Protein AF-A0A9D5CJ40-F1 (afdb_monomer_lite)

Sequence (229 aa):
METTATAPATCPQLCRTSTCPAWLQAALADIEQRVNEVALTQPGTEESDTFADRAEFYYEKRPKLVSLLHDLHHRYVHLADRYSQSLLRRPHSPSPSNSPPDSPTSSAAESSLSFQPNLNPNQNSNPNPNPNPIAADLDFLIAELVIAGVEKEILVSEISESDRYRIEADRRMELQRSLVEVLESEREVLAGENARLGFRAAAAEAEARGWRERWGGCGGERGSWRGRW

pLDDT: mean 74.77, std 22.65, range [33.22, 98.69]

InterPro domains:
  IPR011684 Protein Networked (NET), actin-binding (NAB) domain [PF07765] (22-83)
  IPR011684 Protein Networked (NET), actin-binding (NAB) domain [PS51774] (6-90)
  IPR051861 NET actin-binding domain-containing protein [PTHR32258] (21-208)

Organism: NCBI:txid325984

Foldseek 3Di:
DDDDDDDDDDDDPDDPDPDDDPVLVVLVVVLVVLVVVLVVVPDPPPPDPDPVSVVVVCVVSVVVVVVSVVVSVVSVVVSVVVVVVVVVPPDPDDDDDDDDDDDDDDDDDDDDDDDDDDDDDDDDDDDDDDPPPVVVVVVVVVVVVVVVVVVVVVVVVVVVVVVVVVVVVVVVVVVVVVVVVVVVVVVVVVVVVVVVVVVVVVVVVVVVVVVCVVVVVVVPPPPDPDDDD

Radius of gyration: 43.95 Å; chains: 1; bounding box: 91×86×144 Å

Secondary structure (DSSP, 8-state):
----------------STT--HHHHHHHHHHHHHHHHHHHTS--TTS--SHHHHHHHHHHHHHHHHHHHHHHHHHHHHHHHHHHHHHHT-PPP---------------------------------------HHHHHHHHHHHHHHHHHHHHHHHHHHHHHHHHHHHHHHHHHHHHHHHHHHHHHHHHHHHHHHHHHHHHHHHHHHHHHHHHHHHHHTTTT--------

Structure (mmCIF, N/CA/C/O backbone):
data_AF-A0A9D5CJ40-F1
#
_entry.id   AF-A0A9D5CJ40-F1
#
loop_
_atom_site.group_PDB
_atom_site.id
_atom_site.type_symbol
_atom_site.label_atom_id
_atom_site.label_alt_id
_atom_site.label_comp_id
_atom_site.label_asym_id
_atom_site.label_entity_id
_atom_site.label_seq_id
_atom_site.pdbx_PDB_ins_code
_atom_site.Cartn_x
_atom_site.Cartn_y
_atom_site.Cartn_z
_atom_site.occupancy
_atom_site.B_iso_or_equiv
_atom_site.auth_seq_id
_atom_site.auth_comp_id
_atom_site.auth_asym_id
_atom_site.auth_atom_id
_atom_site.pdbx_PDB_model_num
ATOM 1 N N . MET A 1 1 ? -50.130 -40.458 27.068 1.00 39.78 1 MET A N 1
ATOM 2 C CA . MET A 1 1 ? -49.155 -40.281 25.977 1.00 39.78 1 MET A CA 1
ATOM 3 C C . MET A 1 1 ? -49.061 -38.791 25.724 1.00 39.78 1 MET A C 1
ATOM 5 O O . MET A 1 1 ? -50.000 -38.205 25.204 1.00 39.78 1 MET A O 1
ATOM 9 N N . GLU A 1 2 ? -48.009 -38.189 26.270 1.00 38.06 2 GLU A N 1
ATOM 10 C CA . GLU A 1 2 ? -47.598 -36.805 26.028 1.00 38.06 2 GLU A CA 1
ATOM 11 C C . GLU A 1 2 ? -47.127 -36.631 24.583 1.00 38.06 2 GLU A C 1
ATOM 13 O O . GLU A 1 2 ? -46.474 -37.529 24.062 1.00 38.06 2 GLU A O 1
ATOM 18 N N . THR A 1 3 ? -47.385 -35.458 24.001 1.00 38.41 3 THR A N 1
ATOM 19 C CA . THR A 1 3 ? -46.459 -34.782 23.072 1.00 38.41 3 THR A CA 1
ATOM 20 C C . THR A 1 3 ? -46.813 -33.294 23.001 1.00 38.41 3 THR A C 1
ATOM 22 O O . THR A 1 3 ? -47.681 -32.857 22.253 1.00 38.41 3 THR A O 1
ATOM 25 N N . THR A 1 4 ? -46.206 -32.565 23.933 1.00 35.41 4 THR A N 1
ATOM 26 C CA . THR A 1 4 ? -45.417 -31.332 23.783 1.00 35.41 4 THR A CA 1
ATOM 27 C C . THR A 1 4 ? -45.692 -30.413 22.586 1.00 35.41 4 THR A C 1
ATOM 29 O O . THR A 1 4 ? -45.400 -30.735 21.438 1.00 35.41 4 THR A O 1
ATOM 32 N N . ALA A 1 5 ? -46.144 -29.197 22.905 1.00 40.41 5 ALA A N 1
ATOM 33 C CA . ALA A 1 5 ? -46.125 -28.029 22.035 1.00 40.41 5 ALA A CA 1
ATOM 34 C C . ALA A 1 5 ? -44.701 -27.449 21.932 1.00 40.41 5 ALA A C 1
ATOM 36 O O . ALA A 1 5 ? -44.058 -27.198 22.952 1.00 40.41 5 ALA A O 1
ATOM 37 N N . THR A 1 6 ? -44.230 -27.186 20.712 1.00 35.50 6 THR A N 1
ATOM 38 C CA . THR A 1 6 ? -42.989 -26.443 20.446 1.00 35.50 6 THR A CA 1
ATOM 39 C C . THR A 1 6 ? -43.352 -25.026 20.009 1.00 35.50 6 THR A C 1
ATOM 41 O O . THR A 1 6 ? -43.877 -24.815 18.918 1.00 35.50 6 THR A O 1
ATOM 44 N N . ALA A 1 7 ? -43.112 -24.058 20.893 1.00 44.03 7 ALA A N 1
ATOM 45 C CA . ALA A 1 7 ? -43.218 -22.630 20.608 1.00 44.03 7 ALA A CA 1
ATOM 46 C C . ALA A 1 7 ? -41.966 -22.124 19.855 1.00 44.03 7 ALA A C 1
ATOM 48 O O . ALA A 1 7 ? -40.883 -22.683 20.043 1.00 44.03 7 ALA A O 1
ATOM 49 N N . PRO A 1 8 ? -42.081 -21.068 19.028 1.00 42.09 8 PRO A N 1
ATOM 50 C CA . PRO A 1 8 ? -40.940 -20.470 18.342 1.00 42.09 8 PRO A CA 1
ATOM 51 C C . PRO A 1 8 ? -40.027 -19.716 19.319 1.00 42.09 8 PRO A C 1
ATOM 53 O O . PRO A 1 8 ? -40.485 -19.086 20.273 1.00 42.09 8 PRO A O 1
ATOM 56 N N . ALA A 1 9 ? -38.722 -19.795 19.059 1.00 41.97 9 ALA A N 1
ATOM 57 C CA . ALA A 1 9 ? -37.669 -19.154 19.832 1.00 41.97 9 ALA A CA 1
ATOM 58 C C . ALA A 1 9 ? -37.816 -17.622 19.822 1.00 41.97 9 ALA A C 1
ATOM 60 O O . ALA A 1 9 ? -37.657 -16.965 18.795 1.00 41.97 9 ALA A O 1
ATOM 61 N N . THR A 1 10 ? -38.109 -17.062 20.992 1.00 39.56 10 THR A N 1
ATOM 62 C CA . THR A 1 10 ? -38.105 -15.622 21.259 1.00 39.56 10 THR A CA 1
ATOM 63 C C . THR A 1 10 ? -36.673 -15.176 21.551 1.00 39.56 10 THR A C 1
ATOM 65 O O . THR A 1 10 ? -36.067 -15.641 22.516 1.00 39.56 10 THR A O 1
ATOM 68 N N . CYS A 1 11 ? -36.137 -14.268 20.731 1.00 40.00 11 CYS A N 1
ATOM 69 C CA . CYS A 1 11 ? -34.870 -13.580 20.984 1.00 40.00 11 CYS A CA 1
ATOM 70 C C . CYS A 1 11 ? -34.895 -12.864 22.350 1.00 40.00 11 CYS A C 1
ATOM 72 O O . CYS A 1 11 ? -35.931 -12.296 22.718 1.00 40.00 11 CYS A O 1
ATOM 74 N N . PRO A 1 12 ? -33.783 -12.841 23.108 1.00 45.06 12 PRO A N 1
ATOM 75 C CA . PRO A 1 12 ? -33.743 -12.163 24.393 1.00 45.06 12 PRO A CA 1
ATOM 76 C C . PRO A 1 12 ? -33.898 -10.656 24.176 1.00 45.06 12 PRO A C 1
ATOM 78 O O . PRO A 1 12 ? -33.050 -10.002 23.576 1.00 45.06 12 PRO A O 1
ATOM 81 N N . GLN A 1 13 ? -35.013 -10.111 24.665 1.00 49.97 13 GLN A N 1
ATOM 82 C CA . GLN A 1 13 ? -35.262 -8.678 24.760 1.00 49.97 13 GLN A CA 1
ATOM 83 C C . GLN A 1 13 ? -34.254 -8.054 25.732 1.00 49.97 13 GLN A C 1
ATOM 85 O O . GLN A 1 13 ? -34.533 -7.915 26.925 1.00 49.97 13 GLN A O 1
ATOM 90 N N . LEU A 1 14 ? -33.079 -7.672 25.234 1.00 50.31 14 LEU A N 1
ATOM 91 C CA . LEU A 1 14 ? -32.265 -6.690 25.932 1.00 50.31 14 LEU A CA 1
ATOM 92 C C . LEU A 1 14 ? -33.016 -5.352 25.897 1.00 50.31 14 LEU A C 1
ATOM 94 O O . LEU A 1 14 ? -33.498 -4.922 24.854 1.00 50.31 14 LEU A O 1
ATOM 98 N N . CYS A 1 15 ? -33.119 -4.718 27.066 1.00 43.78 15 CYS A N 1
ATOM 99 C CA . CYS A 1 15 ? -33.688 -3.384 27.285 1.00 43.78 15 CYS A CA 1
ATOM 100 C C . CYS A 1 15 ? -35.221 -3.300 27.428 1.00 43.78 15 CYS A C 1
ATOM 102 O O . CYS A 1 15 ? -35.888 -2.504 26.772 1.00 43.78 15 CYS A O 1
ATOM 104 N N . ARG A 1 16 ? -35.783 -4.015 28.410 1.00 42.66 16 ARG A N 1
ATOM 105 C CA . ARG A 1 16 ? -37.003 -3.562 29.109 1.00 42.66 16 ARG A CA 1
ATOM 106 C C . ARG A 1 16 ? -36.657 -2.963 30.474 1.00 42.66 16 ARG A C 1
ATOM 108 O O . ARG A 1 16 ? -36.994 -3.520 31.510 1.00 42.66 16 ARG A O 1
ATOM 115 N N . THR A 1 17 ? -35.993 -1.811 30.482 1.00 44.78 17 THR A N 1
ATOM 116 C CA . THR A 1 17 ? -35.999 -0.904 31.639 1.00 44.78 17 THR A CA 1
ATOM 117 C C . THR A 1 17 ? -36.373 0.489 31.145 1.00 44.78 17 THR A C 1
ATOM 119 O O . THR A 1 17 ? -35.909 0.962 30.110 1.00 44.78 17 THR A O 1
ATOM 122 N N . SER A 1 18 ? -37.305 1.118 31.847 1.00 55.50 18 SER A N 1
ATOM 123 C CA . SER A 1 18 ? -38.117 2.272 31.447 1.00 55.50 18 SER A CA 1
ATOM 124 C C . SER A 1 18 ? -37.376 3.620 31.343 1.00 55.50 18 SER A C 1
ATOM 126 O O . SER A 1 18 ? -37.972 4.663 31.596 1.00 55.50 18 SER A O 1
ATOM 128 N N . THR A 1 19 ? -36.094 3.630 30.963 1.00 64.56 19 THR A N 1
ATOM 129 C CA . THR A 1 19 ? -35.272 4.858 30.916 1.00 64.56 19 THR A CA 1
ATOM 130 C C . THR A 1 19 ? -34.368 4.951 29.679 1.00 64.56 19 THR A C 1
ATOM 132 O O . THR A 1 19 ? -33.501 5.817 29.629 1.00 64.56 19 THR A O 1
ATOM 135 N N . CYS A 1 20 ? -34.536 4.103 28.659 1.00 68.31 20 CYS A N 1
ATOM 136 C CA . CYS A 1 20 ? -33.764 4.244 27.419 1.00 68.31 20 CYS A CA 1
ATOM 137 C C . CYS A 1 20 ? -34.399 5.332 26.524 1.00 68.31 20 CYS A C 1
ATOM 139 O O . CYS A 1 20 ? -35.572 5.200 26.166 1.00 68.31 20 CYS A O 1
ATOM 141 N N . PRO A 1 21 ? -33.692 6.425 26.174 1.00 84.94 21 PRO A N 1
ATOM 142 C CA . PRO A 1 21 ? -34.249 7.478 25.329 1.00 84.94 21 PRO A CA 1
ATOM 143 C C . PRO A 1 21 ? -34.665 6.946 23.951 1.00 84.94 21 PRO A C 1
ATOM 145 O O . PRO A 1 21 ? -33.930 6.177 23.336 1.00 84.94 21 PRO A O 1
ATOM 148 N N . ALA A 1 22 ? -35.790 7.425 23.410 1.00 85.69 22 ALA A N 1
ATOM 149 C CA . ALA A 1 22 ? -36.306 6.974 22.110 1.00 85.69 22 ALA A CA 1
ATOM 150 C C . ALA A 1 22 ? -35.293 7.129 20.954 1.00 85.69 22 ALA A C 1
ATOM 152 O O . ALA A 1 22 ? -35.263 6.309 20.040 1.00 85.69 22 ALA A O 1
ATOM 153 N N . TRP A 1 23 ? -34.420 8.145 21.013 1.00 90.50 23 TRP A N 1
ATOM 154 C CA . TRP A 1 23 ? -33.353 8.340 20.024 1.00 90.50 23 TRP A CA 1
ATOM 155 C C . TRP A 1 23 ? -32.287 7.237 20.069 1.00 90.50 23 TRP A C 1
ATOM 157 O O . TRP A 1 23 ? -31.742 6.886 19.027 1.00 90.50 23 TRP A O 1
ATOM 167 N N . LEU A 1 24 ? -31.990 6.699 21.257 1.00 90.94 24 LEU A N 1
ATOM 168 C CA . LEU A 1 24 ? -31.001 5.638 21.435 1.00 90.94 24 LEU A CA 1
ATOM 169 C C . LEU A 1 24 ? -31.577 4.312 20.944 1.00 90.94 24 LEU A C 1
ATOM 171 O O . LEU A 1 24 ? -30.913 3.588 20.214 1.00 90.94 24 LEU A O 1
ATOM 175 N N . GLN A 1 25 ? -32.845 4.042 21.255 1.00 89.81 25 GLN A N 1
ATOM 176 C CA . GLN A 1 25 ? -33.535 2.850 20.770 1.00 89.81 25 GLN A CA 1
ATOM 177 C C . GLN A 1 25 ? -33.638 2.822 19.236 1.00 89.81 25 GLN A C 1
ATOM 179 O O . GLN A 1 25 ? -33.366 1.792 18.626 1.00 89.81 25 GLN A O 1
ATOM 184 N N . ALA A 1 26 ? -33.965 3.954 18.604 1.00 90.00 26 ALA A N 1
ATOM 185 C CA . ALA A 1 26 ? -33.998 4.058 17.145 1.00 90.00 26 ALA A CA 1
ATOM 186 C C . ALA A 1 26 ? -32.609 3.862 16.510 1.00 90.00 26 ALA A C 1
ATOM 188 O O . ALA A 1 26 ? -32.489 3.205 15.479 1.00 90.00 26 ALA A O 1
ATOM 189 N N . ALA A 1 27 ? -31.557 4.400 17.132 1.00 91.44 27 ALA A N 1
ATOM 190 C CA . ALA A 1 27 ? -30.194 4.249 16.633 1.00 91.44 27 ALA A CA 1
ATOM 191 C C . ALA A 1 27 ? -29.663 2.813 16.774 1.00 91.44 27 ALA A C 1
ATOM 193 O O . ALA A 1 27 ? -28.985 2.324 15.872 1.00 91.44 27 ALA A O 1
ATOM 194 N N . LEU A 1 28 ? -29.994 2.129 17.874 1.00 92.12 28 LEU A N 1
ATOM 195 C CA . LEU A 1 28 ? -29.659 0.717 18.061 1.00 92.12 28 LEU A CA 1
ATOM 196 C C . LEU A 1 28 ? -30.392 -0.167 17.046 1.00 92.12 28 LEU A C 1
ATOM 198 O O . LEU A 1 28 ? -29.763 -1.033 16.452 1.00 92.12 28 LEU A O 1
ATOM 202 N N . ALA A 1 29 ? -31.668 0.111 16.762 1.00 90.94 29 ALA A N 1
ATOM 203 C CA . ALA A 1 29 ? -32.420 -0.614 15.739 1.00 90.94 29 ALA A CA 1
ATOM 204 C C . ALA A 1 29 ? -31.829 -0.442 14.321 1.00 90.94 29 ALA A C 1
ATOM 206 O O . ALA A 1 29 ? -31.744 -1.414 13.576 1.00 90.94 29 ALA A O 1
ATOM 207 N N . ASP A 1 30 ? -31.370 0.761 13.945 1.00 92.00 30 ASP A N 1
ATOM 208 C CA . ASP A 1 30 ? -30.681 0.993 12.656 1.00 92.00 30 ASP A CA 1
ATOM 209 C C . ASP A 1 30 ? -29.327 0.261 12.592 1.00 92.00 30 ASP A C 1
ATOM 211 O O . ASP A 1 30 ? -28.956 -0.288 11.555 1.00 92.00 30 ASP A O 1
ATOM 215 N N . ILE A 1 31 ? -28.591 0.201 13.707 1.00 91.50 31 ILE A N 1
ATOM 216 C CA . ILE A 1 31 ? -27.357 -0.592 13.805 1.00 91.50 31 ILE A CA 1
ATOM 217 C C . ILE A 1 31 ? -27.653 -2.090 13.637 1.00 91.50 31 ILE A C 1
ATOM 219 O O . ILE A 1 31 ? -27.002 -2.747 12.825 1.00 91.50 31 ILE A O 1
ATOM 223 N N . GLU A 1 32 ? -28.643 -2.621 14.355 1.00 89.25 32 GLU A N 1
ATOM 224 C CA . GLU A 1 32 ? -29.064 -4.024 14.262 1.00 89.25 32 GLU A CA 1
ATOM 225 C C . GLU A 1 32 ? -29.516 -4.390 12.846 1.00 89.25 32 GLU A C 1
ATOM 227 O O . GLU A 1 32 ? -29.127 -5.436 12.325 1.00 89.25 32 GLU A O 1
ATOM 232 N N . GLN A 1 33 ? -30.277 -3.511 12.188 1.00 90.69 33 GLN A N 1
ATOM 233 C CA . GLN A 1 33 ? -30.697 -3.711 10.805 1.00 90.69 33 GLN A CA 1
ATOM 234 C C . GLN A 1 33 ? -29.490 -3.840 9.868 1.00 90.69 33 GLN A C 1
ATOM 236 O O . GLN A 1 33 ? -29.434 -4.777 9.077 1.00 90.69 33 GLN A O 1
ATOM 241 N N . ARG A 1 34 ? -28.492 -2.958 9.984 1.00 86.38 34 ARG A N 1
ATOM 242 C CA . ARG A 1 34 ? -27.288 -2.976 9.131 1.00 86.38 34 ARG A CA 1
ATOM 243 C C . ARG A 1 34 ? -26.408 -4.198 9.362 1.00 86.38 34 ARG A C 1
ATOM 245 O O . ARG A 1 34 ? -25.843 -4.741 8.414 1.00 86.38 34 ARG A O 1
ATOM 252 N N . VAL A 1 35 ? -26.296 -4.637 10.615 1.00 87.62 35 VAL A N 1
ATOM 253 C CA . VAL A 1 35 ? -25.602 -5.883 10.965 1.00 87.62 35 VAL A CA 1
ATOM 254 C C . VAL A 1 35 ? -26.324 -7.075 10.337 1.00 87.62 35 VAL A C 1
ATOM 256 O O . VAL A 1 35 ? -25.679 -7.907 9.700 1.00 87.62 35 VAL A O 1
ATOM 259 N N . ASN A 1 36 ? -27.654 -7.123 10.443 1.00 84.75 36 ASN A N 1
ATOM 260 C CA . ASN A 1 36 ? -28.461 -8.180 9.838 1.00 84.75 36 ASN A CA 1
ATOM 261 C C . ASN A 1 36 ? -28.392 -8.168 8.310 1.00 84.75 36 ASN A C 1
ATOM 263 O O . ASN A 1 36 ? -28.262 -9.229 7.713 1.00 84.75 36 ASN A O 1
ATOM 267 N N . GLU A 1 37 ? -28.426 -7.003 7.664 1.00 82.94 37 GLU A N 1
ATOM 268 C CA . GLU A 1 37 ? -28.295 -6.891 6.208 1.00 82.94 37 GLU A CA 1
ATOM 269 C C . GLU A 1 37 ? -26.993 -7.531 5.711 1.00 82.94 37 GLU A C 1
ATOM 271 O O . GLU A 1 37 ? -27.007 -8.263 4.724 1.00 82.94 37 GLU A O 1
ATOM 276 N N . VAL A 1 38 ? -25.875 -7.341 6.416 1.00 76.00 38 VAL A N 1
ATOM 277 C CA . VAL A 1 38 ? -24.601 -7.960 6.026 1.00 76.00 38 VAL A CA 1
ATOM 278 C C . VAL A 1 38 ? -24.529 -9.435 6.425 1.00 76.00 38 VAL A C 1
ATOM 280 O O . VAL A 1 38 ? -24.078 -10.246 5.613 1.00 76.00 38 VAL A O 1
ATOM 283 N N . ALA A 1 39 ? -25.029 -9.817 7.603 1.00 73.38 39 ALA A N 1
ATOM 284 C CA . ALA A 1 39 ? -25.084 -11.215 8.039 1.00 73.38 39 ALA A CA 1
ATOM 285 C C . ALA A 1 39 ? -25.940 -12.091 7.105 1.00 73.38 39 ALA A C 1
ATOM 287 O O . ALA A 1 39 ? -25.549 -13.206 6.776 1.00 73.38 39 ALA A O 1
ATOM 288 N N . LEU A 1 40 ? -27.060 -11.563 6.604 1.00 65.06 40 LEU A N 1
ATOM 289 C CA . LEU A 1 40 ? -27.948 -12.242 5.652 1.00 65.06 40 LEU A CA 1
ATOM 290 C C . LEU A 1 40 ? -27.367 -12.308 4.230 1.00 65.06 40 LEU A C 1
ATOM 292 O O . LEU A 1 40 ? -27.819 -13.110 3.418 1.00 65.06 40 LEU A O 1
ATOM 296 N N . THR A 1 41 ? -26.353 -11.493 3.917 1.00 63.88 41 THR A N 1
ATOM 297 C CA . THR A 1 41 ? -25.615 -11.568 2.642 1.00 63.88 41 THR A CA 1
ATOM 298 C C . THR A 1 41 ? -24.438 -12.543 2.663 1.00 63.88 41 THR A C 1
ATOM 300 O O . THR A 1 41 ? -23.699 -12.601 1.673 1.00 63.88 41 THR A O 1
ATOM 303 N N . GLN A 1 42 ? -24.258 -13.312 3.745 1.00 63.03 42 GLN A N 1
ATOM 304 C CA . GLN A 1 42 ? -23.528 -14.576 3.685 1.00 63.03 42 GLN A CA 1
ATOM 305 C C . GLN A 1 42 ? -24.469 -15.639 3.095 1.00 63.03 42 GLN A C 1
ATOM 307 O O . GLN A 1 42 ? -25.331 -16.142 3.814 1.00 63.03 42 GLN A O 1
ATOM 312 N N . PRO A 1 43 ? -24.355 -15.992 1.799 1.00 52.97 43 PRO A N 1
ATOM 313 C CA . PRO A 1 43 ? -24.958 -17.221 1.329 1.00 52.97 43 PRO A CA 1
ATOM 314 C C . PRO A 1 43 ? -24.321 -18.368 2.112 1.00 52.97 43 PRO A C 1
ATOM 316 O O . PRO A 1 43 ? -23.111 -18.375 2.361 1.00 52.97 43 PRO A O 1
ATOM 319 N N . GLY A 1 44 ? -25.165 -19.310 2.528 1.00 56.72 44 GLY A N 1
ATOM 320 C CA . GLY A 1 44 ? -24.723 -20.577 3.080 1.00 56.72 44 GLY A CA 1
ATOM 321 C C . GLY A 1 44 ? -23.640 -21.182 2.195 1.00 56.72 44 GLY A C 1
ATOM 322 O O . GLY A 1 44 ? -23.648 -21.050 0.973 1.00 56.72 44 GLY A O 1
ATOM 323 N N . THR A 1 45 ? -22.693 -21.811 2.862 1.00 52.91 45 THR A N 1
ATOM 324 C CA . THR A 1 45 ? -21.483 -22.494 2.402 1.00 52.91 45 THR A CA 1
ATOM 325 C C . THR A 1 45 ? -21.685 -23.615 1.369 1.00 52.91 45 THR A C 1
ATOM 327 O O . THR A 1 45 ? -20.849 -24.506 1.296 1.00 52.91 45 THR A O 1
ATOM 330 N N . GLU A 1 46 ? -22.750 -23.596 0.568 1.00 56.22 46 GLU A N 1
ATOM 331 C CA . GLU A 1 46 ? -23.249 -24.774 -0.152 1.00 56.22 46 GLU A CA 1
ATOM 332 C C . GLU A 1 46 ? -23.120 -24.702 -1.688 1.00 56.22 46 GLU A C 1
ATOM 334 O O . GLU A 1 46 ? -23.425 -25.686 -2.349 1.00 56.22 46 GLU A O 1
ATOM 339 N N . GLU A 1 47 ? -22.675 -23.586 -2.287 1.00 56.84 47 GLU A N 1
ATOM 340 C CA . GLU A 1 47 ? -22.598 -23.459 -3.766 1.00 56.84 47 GLU A CA 1
ATOM 341 C C . GLU A 1 47 ? -21.171 -23.335 -4.342 1.00 56.84 47 GLU A C 1
ATOM 343 O O . GLU A 1 47 ? -21.001 -23.221 -5.553 1.00 56.84 47 GLU A O 1
ATOM 348 N N . SER A 1 48 ? -20.124 -23.375 -3.513 1.00 57.56 48 SER A N 1
ATOM 349 C CA . SER A 1 48 ? -18.735 -23.163 -3.953 1.00 57.56 48 SER A CA 1
ATOM 350 C C . SER A 1 48 ? -17.823 -24.289 -3.456 1.00 57.56 48 SER A C 1
ATOM 352 O O . SER A 1 48 ? -17.102 -24.136 -2.465 1.00 57.56 48 SER A O 1
ATOM 354 N N . ASP A 1 49 ? -17.824 -25.415 -4.167 1.00 68.38 49 ASP A N 1
ATOM 355 C CA . ASP A 1 49 ? -17.085 -26.630 -3.788 1.00 68.38 49 ASP A CA 1
ATOM 356 C C . ASP A 1 49 ? -15.545 -26.509 -3.915 1.00 68.38 49 ASP A C 1
ATOM 358 O O . ASP A 1 49 ? -14.814 -27.388 -3.448 1.00 68.38 49 ASP A O 1
ATOM 362 N N . THR A 1 50 ? -15.010 -25.410 -4.472 1.00 84.19 50 THR A N 1
ATOM 363 C CA . THR A 1 50 ? -13.558 -25.209 -4.659 1.00 84.19 50 THR A CA 1
ATOM 364 C C . THR A 1 50 ? -12.957 -24.186 -3.684 1.00 84.19 50 THR A C 1
ATOM 366 O O . THR A 1 50 ? -13.561 -23.182 -3.314 1.00 84.19 50 THR A O 1
ATOM 369 N N . PHE A 1 51 ? -11.701 -24.405 -3.268 1.00 84.69 51 PHE A N 1
ATOM 370 C CA . PHE A 1 51 ? -10.938 -23.446 -2.451 1.00 84.69 51 PHE A CA 1
ATOM 371 C C . PHE A 1 51 ? -10.753 -22.081 -3.135 1.00 84.69 51 PHE A C 1
ATOM 373 O O . PHE A 1 51 ? -10.839 -21.059 -2.459 1.00 84.69 51 PHE A O 1
ATOM 380 N N . ALA A 1 52 ? -10.509 -22.070 -4.450 1.00 86.81 52 ALA A N 1
ATOM 381 C CA . ALA A 1 52 ? -10.310 -20.846 -5.224 1.00 86.81 52 ALA A CA 1
ATOM 382 C C . ALA A 1 52 ? -11.558 -19.950 -5.192 1.00 86.81 52 ALA A C 1
ATOM 384 O O . ALA A 1 52 ? -11.456 -18.790 -4.807 1.00 86.81 52 ALA A O 1
ATOM 385 N N . ASP A 1 53 ? -12.726 -20.528 -5.463 1.00 83.12 53 ASP A N 1
ATOM 386 C CA . ASP A 1 53 ? -14.018 -19.833 -5.474 1.00 83.12 53 ASP A CA 1
ATOM 387 C C . ASP A 1 53 ? -14.371 -19.261 -4.083 1.00 83.12 53 ASP A C 1
ATOM 389 O O . ASP A 1 53 ? -14.803 -18.113 -3.953 1.00 83.12 53 ASP A O 1
ATOM 393 N N . ARG A 1 54 ? -14.072 -20.006 -3.003 1.00 83.81 54 ARG A N 1
ATOM 394 C CA . ARG A 1 54 ? -14.214 -19.502 -1.621 1.00 83.81 54 ARG A CA 1
ATOM 395 C C . ARG A 1 54 ? -13.273 -18.336 -1.323 1.00 83.81 54 ARG A C 1
ATOM 397 O O . ARG A 1 54 ? -13.662 -17.405 -0.616 1.00 83.81 54 ARG A O 1
ATOM 404 N N . ALA A 1 55 ? -12.037 -18.388 -1.819 1.00 84.31 55 ALA A N 1
ATOM 405 C CA . ALA A 1 55 ? -11.070 -17.312 -1.634 1.00 84.31 55 ALA A CA 1
ATOM 406 C C . ALA A 1 55 ? -11.487 -16.053 -2.410 1.00 84.31 55 ALA A C 1
ATOM 408 O O . ALA A 1 55 ? -11.461 -14.961 -1.844 1.00 84.31 55 ALA A O 1
ATOM 409 N N . GLU A 1 56 ? -11.922 -16.199 -3.662 1.00 84.00 56 GLU A N 1
ATOM 410 C CA . GLU A 1 56 ? -12.410 -15.101 -4.501 1.00 84.00 56 GLU A CA 1
ATOM 411 C C . GLU A 1 56 ? -13.610 -14.403 -3.850 1.00 84.00 56 GLU A C 1
ATOM 413 O O . GLU A 1 56 ? -13.552 -13.203 -3.569 1.00 84.00 56 GLU A O 1
ATOM 418 N N . PHE A 1 57 ? -14.629 -15.171 -3.450 1.00 82.44 57 PHE A N 1
ATOM 419 C CA . PHE A 1 57 ? -15.786 -14.641 -2.731 1.00 82.44 57 PHE A CA 1
ATOM 420 C C . PHE A 1 57 ? -15.394 -13.925 -1.428 1.00 82.44 57 PHE A C 1
ATOM 422 O O . PHE A 1 57 ? -15.899 -12.839 -1.124 1.00 82.44 57 PHE A O 1
ATOM 429 N N . TYR A 1 58 ? -14.469 -14.498 -0.648 1.00 84.06 58 TYR A N 1
ATOM 430 C CA . TYR A 1 58 ? -13.978 -13.873 0.581 1.00 84.06 58 TYR A CA 1
ATOM 431 C C . TYR A 1 58 ? -13.340 -12.504 0.310 1.00 84.06 58 TYR A C 1
ATOM 433 O O . TYR A 1 58 ? -13.678 -11.525 0.984 1.00 84.06 58 TYR A O 1
ATOM 441 N N . TYR A 1 59 ? -12.444 -12.407 -0.675 1.00 87.75 59 TYR A N 1
ATOM 442 C CA . TYR A 1 59 ? -11.753 -11.154 -0.980 1.00 87.75 59 TYR A CA 1
ATOM 443 C C . TYR A 1 59 ? -12.683 -10.086 -1.568 1.00 87.75 59 TYR A C 1
ATOM 445 O O . TYR A 1 59 ? -12.491 -8.906 -1.272 1.00 87.75 59 TYR A O 1
ATOM 453 N N . GLU A 1 60 ? -13.734 -10.470 -2.294 1.00 85.75 60 GLU A N 1
ATOM 454 C CA . GLU A 1 60 ? -14.770 -9.539 -2.760 1.00 85.75 60 GLU A CA 1
ATOM 455 C C . GLU A 1 60 ? -15.664 -8.999 -1.632 1.00 85.75 60 GLU A C 1
ATOM 457 O O . GLU A 1 60 ? -16.073 -7.832 -1.646 1.00 85.75 60 GLU A O 1
ATOM 462 N N . LYS A 1 61 ? -15.995 -9.827 -0.632 1.00 83.25 61 LYS A N 1
ATOM 463 C CA . LYS A 1 61 ? -16.855 -9.424 0.497 1.00 83.25 61 LYS A CA 1
ATOM 464 C C . LYS A 1 61 ? -16.108 -8.644 1.570 1.00 83.25 61 LYS A C 1
ATOM 466 O O . LYS A 1 61 ? -16.696 -7.777 2.221 1.00 83.25 61 LYS A O 1
ATOM 471 N N . ARG A 1 62 ? -14.812 -8.907 1.732 1.00 87.12 62 ARG A N 1
ATOM 472 C CA . ARG A 1 62 ? -13.939 -8.258 2.715 1.00 87.12 62 ARG A CA 1
ATOM 473 C C . ARG A 1 62 ? -14.051 -6.723 2.756 1.00 87.12 62 ARG A C 1
ATOM 475 O O . ARG A 1 62 ? -14.242 -6.211 3.856 1.00 87.12 62 ARG A O 1
ATOM 482 N N . PRO A 1 63 ? -13.992 -5.960 1.643 1.00 88.31 63 PRO A N 1
ATOM 483 C CA . PRO A 1 63 ? -14.100 -4.498 1.704 1.00 88.31 63 PRO A CA 1
ATOM 484 C C . PRO A 1 63 ? -15.450 -4.012 2.253 1.00 88.31 63 PRO A C 1
ATOM 486 O O . PRO A 1 63 ? -15.485 -3.049 3.016 1.00 88.31 63 PRO A O 1
ATOM 489 N N . LYS A 1 64 ? -16.554 -4.700 1.930 1.00 85.31 64 LYS A N 1
ATOM 490 C CA . LYS A 1 64 ? -17.896 -4.360 2.437 1.00 85.31 64 LYS A CA 1
ATOM 491 C C . LYS A 1 64 ? -17.992 -4.590 3.947 1.00 85.31 64 LYS A C 1
ATOM 493 O O . LYS A 1 64 ? -18.539 -3.754 4.659 1.00 85.31 64 LYS A O 1
ATOM 498 N N . LEU A 1 65 ? -17.406 -5.685 4.435 1.00 87.44 65 LEU A N 1
ATOM 499 C CA . LEU A 1 65 ? -17.353 -5.995 5.864 1.00 87.44 65 LEU A CA 1
ATOM 500 C C . LEU A 1 65 ? -16.486 -4.991 6.639 1.00 87.44 65 LEU A C 1
ATOM 502 O O . LEU A 1 65 ? -16.889 -4.523 7.700 1.00 87.44 65 LEU A O 1
ATOM 506 N N . VAL A 1 66 ? -15.323 -4.622 6.093 1.00 88.31 66 VAL A N 1
ATOM 507 C CA . VAL A 1 66 ? -14.425 -3.625 6.701 1.00 88.31 66 VAL A CA 1
ATOM 508 C C . VAL A 1 66 ? -15.095 -2.251 6.778 1.00 88.31 66 VAL A C 1
ATOM 510 O O . VAL A 1 66 ? -15.042 -1.609 7.824 1.00 88.31 66 VAL A O 1
ATOM 513 N N . SER A 1 67 ? -15.774 -1.822 5.709 1.00 89.00 67 SER A N 1
ATOM 514 C CA . SER A 1 67 ? -16.534 -0.565 5.706 1.00 89.00 67 SER A CA 1
ATOM 515 C C . SER A 1 67 ? -17.638 -0.566 6.763 1.00 89.00 67 SER A C 1
ATOM 517 O O . SER A 1 67 ? -17.779 0.408 7.496 1.00 89.00 67 SER A O 1
ATOM 519 N N . LEU A 1 68 ? -18.394 -1.665 6.884 1.00 88.12 68 LEU A N 1
ATOM 520 C CA . LEU A 1 68 ? -19.433 -1.782 7.905 1.00 88.12 68 LEU A CA 1
ATOM 521 C C . LEU A 1 68 ? -18.842 -1.696 9.318 1.00 88.12 68 LEU A C 1
ATOM 523 O O . LEU A 1 68 ? -19.372 -0.964 10.146 1.00 88.12 68 LEU A O 1
ATOM 527 N N . LEU A 1 69 ? -17.756 -2.420 9.608 1.00 91.50 69 LEU A N 1
ATOM 528 C CA . LEU A 1 69 ? -17.116 -2.393 10.929 1.00 91.50 69 LEU A CA 1
ATOM 529 C C . LEU A 1 69 ? -16.674 -0.982 11.319 1.00 91.50 69 LEU A C 1
ATOM 531 O O . LEU A 1 69 ? -16.909 -0.551 12.448 1.00 91.50 69 LEU A O 1
ATOM 535 N N . HIS A 1 70 ? -16.085 -0.251 10.375 1.00 92.81 70 HIS A N 1
ATOM 536 C CA . HIS A 1 70 ? -15.704 1.137 10.582 1.00 92.81 70 HIS A CA 1
ATOM 537 C C . HIS A 1 70 ? -16.927 2.010 10.899 1.00 92.81 70 HIS A C 1
ATOM 539 O O . HIS A 1 70 ? -16.920 2.737 11.893 1.00 92.81 70 HIS A O 1
ATOM 545 N N . ASP A 1 71 ? -18.005 1.897 10.122 1.00 90.38 71 ASP A N 1
ATOM 546 C CA . ASP A 1 71 ? -19.237 2.661 10.343 1.00 90.38 71 ASP A CA 1
ATOM 547 C C . ASP A 1 71 ? -19.900 2.331 11.688 1.00 90.38 71 ASP A C 1
ATOM 549 O O . ASP A 1 71 ? -20.353 3.233 12.398 1.00 90.38 71 ASP A O 1
ATOM 553 N N . LEU A 1 72 ? -19.937 1.051 12.065 1.00 89.81 72 LEU A N 1
ATOM 554 C CA . LEU A 1 72 ? -20.459 0.592 13.352 1.00 89.81 72 LEU A CA 1
ATOM 555 C C . LEU A 1 72 ? -19.647 1.154 14.515 1.00 89.81 72 LEU A C 1
ATOM 557 O O . LEU A 1 72 ? -20.232 1.659 15.472 1.00 89.81 72 LEU A O 1
ATOM 561 N N . HIS A 1 73 ? -18.319 1.128 14.410 1.00 92.00 73 HIS A N 1
ATOM 562 C CA . HIS A 1 73 ? -17.431 1.697 15.416 1.00 92.00 73 HIS A CA 1
ATOM 563 C C . HIS A 1 73 ? -17.676 3.203 15.599 1.00 92.00 73 HIS A C 1
ATOM 565 O O . HIS A 1 73 ? -17.889 3.667 16.718 1.00 92.00 73 HIS A O 1
ATOM 571 N N . HIS A 1 74 ? -17.741 3.967 14.504 1.00 92.69 74 HIS A N 1
ATOM 572 C CA . HIS A 1 74 ? -17.993 5.412 14.558 1.00 92.69 74 HIS A CA 1
ATOM 573 C C . HIS A 1 74 ? -19.346 5.738 15.189 1.00 92.69 74 HIS A C 1
ATOM 575 O O . HIS A 1 74 ? -19.452 6.631 16.032 1.00 92.69 74 HIS A O 1
ATOM 581 N N . ARG A 1 75 ? -20.387 4.992 14.812 1.00 92.44 75 ARG A N 1
ATOM 582 C CA . ARG A 1 75 ? -21.727 5.151 15.383 1.00 92.44 75 ARG A CA 1
ATOM 583 C C . ARG A 1 75 ? -21.751 4.788 16.858 1.00 92.44 75 ARG A C 1
ATOM 585 O O . ARG A 1 75 ? -22.347 5.528 17.630 1.00 92.44 75 ARG A O 1
ATOM 592 N N . TYR A 1 76 ? -21.094 3.703 17.259 1.00 91.94 76 TYR A N 1
ATOM 593 C CA . TYR A 1 76 ? -20.993 3.310 18.661 1.00 91.94 76 TYR A CA 1
ATOM 594 C C . TYR A 1 76 ? -20.341 4.412 19.502 1.00 91.94 76 TYR A C 1
ATOM 596 O O . TYR A 1 76 ? -20.936 4.851 20.484 1.00 91.94 76 TYR A O 1
ATOM 604 N N . VAL A 1 77 ? -19.179 4.922 19.077 1.00 93.12 77 VAL A N 1
ATOM 605 C CA . VAL A 1 77 ? -18.477 6.017 19.767 1.00 93.12 77 VAL A CA 1
ATOM 606 C C . VAL A 1 77 ? -19.365 7.261 19.861 1.00 93.12 77 VAL A C 1
ATOM 608 O O . VAL A 1 77 ? -19.508 7.840 20.936 1.00 93.12 77 VAL A O 1
ATOM 611 N N . HIS A 1 78 ? -20.033 7.637 18.767 1.00 93.81 78 HIS A N 1
ATOM 612 C CA . HIS A 1 78 ? -20.937 8.787 18.749 1.00 93.81 78 HIS A CA 1
ATOM 613 C C . HIS A 1 78 ? -22.156 8.610 19.672 1.00 93.81 78 HIS A C 1
ATOM 615 O O . HIS A 1 78 ? -22.562 9.547 20.362 1.00 93.81 78 HIS A O 1
ATOM 621 N N . LEU A 1 79 ? -22.754 7.415 19.706 1.00 93.25 79 LEU A N 1
ATOM 622 C CA . LEU A 1 79 ? -23.881 7.112 20.588 1.00 93.25 79 LEU A CA 1
ATOM 623 C C . LEU A 1 79 ? -23.457 7.098 22.057 1.00 93.25 79 LEU A C 1
ATOM 625 O O . LEU A 1 79 ? -24.195 7.625 22.890 1.00 93.25 79 LEU A O 1
ATOM 629 N N . ALA A 1 80 ? -22.284 6.544 22.369 1.00 90.12 80 ALA A N 1
ATOM 630 C CA . ALA A 1 80 ? -21.724 6.531 23.716 1.00 90.12 80 ALA A CA 1
ATOM 631 C C . ALA A 1 80 ? -21.455 7.956 24.228 1.00 90.12 80 ALA A C 1
ATOM 633 O O . ALA A 1 80 ? -21.865 8.290 25.340 1.00 90.12 80 ALA A O 1
ATOM 634 N N . ASP A 1 81 ? -20.860 8.818 23.397 1.00 90.81 81 ASP A N 1
ATOM 635 C CA . ASP A 1 81 ? -20.620 10.232 23.712 1.00 90.81 81 ASP A CA 1
ATOM 636 C C . ASP A 1 81 ? -21.933 11.012 23.902 1.00 90.81 81 ASP A C 1
ATOM 638 O O . ASP A 1 81 ? -22.148 11.698 24.901 1.00 90.81 81 ASP A O 1
ATOM 642 N N . ARG A 1 82 ? -22.904 10.844 23.001 1.00 91.50 82 ARG A N 1
ATOM 643 C CA . ARG A 1 82 ? -24.215 11.488 23.164 1.00 91.50 82 ARG A CA 1
ATOM 644 C C . ARG A 1 82 ? -24.952 10.995 24.412 1.00 91.50 82 ARG A C 1
ATOM 646 O O . ARG A 1 82 ? -25.643 11.777 25.072 1.00 91.50 82 ARG A O 1
ATOM 653 N N . TYR A 1 83 ? -24.841 9.707 24.734 1.00 87.50 83 TYR A N 1
ATOM 654 C CA . TYR A 1 83 ? -25.464 9.133 25.920 1.00 87.50 83 TYR A CA 1
ATOM 655 C C . TYR A 1 83 ? -24.818 9.674 27.199 1.00 87.50 83 TYR A C 1
ATOM 657 O O . TYR A 1 83 ? -25.548 10.136 28.079 1.00 87.50 83 TYR A O 1
ATOM 665 N N . SER A 1 84 ? -23.484 9.733 27.274 1.00 87.06 84 SER A N 1
ATOM 666 C CA . SER A 1 84 ? -22.762 10.316 28.413 1.00 87.06 84 SER A CA 1
ATOM 667 C C . SER A 1 84 ? -23.141 11.790 28.625 1.00 87.06 84 SER A C 1
ATOM 669 O O . SER A 1 84 ? -23.486 12.190 29.739 1.00 87.06 84 SER A O 1
ATOM 671 N N . GLN A 1 85 ? -23.232 12.575 27.547 1.00 85.75 85 GLN A N 1
ATOM 672 C CA . GLN A 1 85 ? -23.705 13.961 27.594 1.00 85.75 85 GLN A CA 1
ATOM 673 C C . GLN A 1 85 ? -25.163 14.071 28.060 1.00 85.75 85 GLN A C 1
ATOM 675 O O . GLN A 1 85 ? -25.515 15.006 28.781 1.00 85.75 85 GLN A O 1
ATOM 680 N N . SER A 1 86 ? -26.029 13.131 27.670 1.00 82.12 86 SER A N 1
ATOM 681 C CA . SER A 1 86 ? -27.435 13.123 28.090 1.00 82.12 86 SER A CA 1
ATOM 682 C C . SER A 1 86 ? -27.616 12.818 29.580 1.00 82.12 86 SER A C 1
ATOM 684 O O . SER A 1 86 ? -28.525 13.368 30.203 1.00 82.12 86 SER A O 1
ATOM 686 N N . LEU A 1 87 ? -26.727 12.009 30.165 1.00 79.56 87 LEU A N 1
ATOM 687 C CA . LEU A 1 87 ? -26.687 11.767 31.607 1.00 79.56 87 LEU A CA 1
ATOM 688 C C . LEU A 1 87 ? -26.224 13.019 32.365 1.00 79.56 87 LEU A C 1
ATOM 690 O O . LEU A 1 87 ? -26.818 13.364 33.383 1.00 79.56 87 LEU A O 1
ATOM 694 N N . LEU A 1 88 ? -25.234 13.741 31.827 1.00 76.56 88 LEU A N 1
ATOM 695 C CA . LEU A 1 88 ? -24.725 14.994 32.399 1.00 76.56 88 LEU A CA 1
ATOM 696 C C . LEU A 1 88 ? -25.730 16.155 32.304 1.00 76.56 88 LEU A C 1
ATOM 698 O O . LEU A 1 88 ? -25.776 17.022 33.172 1.00 76.56 88 LEU A O 1
ATOM 702 N N . ARG A 1 89 ? -26.548 16.180 31.245 1.00 65.00 89 ARG A N 1
ATOM 703 C CA . ARG A 1 89 ? -27.540 17.234 30.980 1.00 65.00 89 ARG A CA 1
ATOM 704 C C . ARG A 1 89 ? -28.877 17.040 31.680 1.00 65.00 89 ARG A C 1
ATOM 706 O O . ARG A 1 89 ? -29.768 17.834 31.408 1.00 65.00 89 ARG A O 1
ATOM 713 N N . ARG A 1 90 ? -29.061 16.037 32.544 1.00 54.72 90 ARG A N 1
ATOM 714 C CA . ARG A 1 90 ? -30.278 15.895 33.359 1.00 54.72 90 ARG A CA 1
ATOM 715 C C . ARG A 1 90 ? -30.200 16.870 34.545 1.00 54.72 90 ARG A C 1
ATOM 717 O O . ARG A 1 90 ? -29.571 16.529 35.543 1.00 54.72 90 ARG A O 1
ATOM 724 N N . PRO A 1 91 ? -30.808 18.072 34.494 1.00 53.72 91 PRO A N 1
ATOM 725 C CA . PRO A 1 91 ? -30.667 19.043 35.562 1.00 53.72 91 PRO A CA 1
ATOM 726 C C . PRO A 1 91 ? -31.781 18.775 36.577 1.00 53.72 91 PRO A C 1
ATOM 728 O O . PRO A 1 91 ? -32.968 18.802 36.241 1.00 53.72 91 PRO A O 1
ATOM 731 N N . HIS A 1 92 ? -31.422 18.560 37.841 1.00 47.12 92 HIS A N 1
ATOM 732 C CA . HIS A 1 92 ? -32.297 19.000 38.923 1.00 47.12 92 HIS A CA 1
ATOM 733 C C . HIS A 1 92 ? -32.638 20.466 38.638 1.00 47.12 92 HIS A C 1
ATOM 735 O O . HIS A 1 92 ? -31.727 21.270 38.503 1.00 47.12 92 HIS A O 1
ATOM 741 N N . SER A 1 93 ? -33.914 20.794 38.448 1.00 37.38 93 SER A N 1
ATOM 742 C CA . SER A 1 93 ? -34.370 22.165 38.207 1.00 37.38 93 SER A CA 1
ATOM 743 C C . SER A 1 93 ? -34.301 22.975 39.506 1.00 37.38 93 SER A C 1
ATOM 745 O O . SER A 1 93 ? -34.967 22.591 40.470 1.00 37.38 93 SER A O 1
ATOM 747 N N . PRO A 1 94 ? -33.591 24.119 39.544 1.00 41.09 94 PRO A N 1
ATOM 748 C CA . PRO A 1 94 ? -33.919 25.210 40.442 1.00 41.09 94 PRO A CA 1
ATOM 749 C C . PRO A 1 94 ? -34.578 26.334 39.627 1.00 41.09 94 PRO A C 1
ATOM 751 O O . PRO A 1 94 ? -34.118 26.721 38.554 1.00 41.09 94 PRO A O 1
ATOM 754 N N . SER A 1 95 ? -35.700 26.820 40.147 1.00 33.22 95 SER A N 1
ATOM 755 C CA . SER A 1 95 ? -36.519 27.921 39.626 1.00 33.22 95 SER A CA 1
ATOM 756 C C . SER A 1 95 ? -35.709 29.211 39.363 1.00 33.22 95 SER A C 1
ATOM 758 O O . SER A 1 95 ? -34.750 29.469 40.094 1.00 33.22 95 SER A O 1
ATOM 760 N N . PRO A 1 96 ? -36.084 30.062 38.383 1.00 44.34 96 PRO A N 1
ATOM 761 C CA . PRO A 1 96 ? -35.360 31.291 38.088 1.00 44.34 96 PRO A CA 1
ATOM 762 C C . PRO A 1 96 ? -35.803 32.419 39.031 1.00 44.34 96 PRO A C 1
ATOM 764 O O . PRO A 1 96 ? -36.992 32.712 39.145 1.00 44.34 96 PRO A O 1
ATOM 767 N N . SER A 1 97 ? -34.848 33.093 39.676 1.00 34.53 97 SER A N 1
ATOM 768 C CA . SER A 1 97 ? -35.082 34.391 40.315 1.00 34.53 97 SER A CA 1
ATOM 769 C C . SER A 1 97 ? -34.237 35.456 39.628 1.00 34.53 97 SER A C 1
ATOM 771 O O . SER A 1 97 ? -33.020 35.334 39.513 1.00 34.53 97 SER A O 1
ATOM 773 N N . ASN A 1 98 ? -34.937 36.484 39.162 1.00 38.75 98 ASN A N 1
ATOM 774 C CA . ASN A 1 98 ? -34.450 37.682 38.492 1.00 38.75 98 ASN A CA 1
ATOM 775 C C . ASN A 1 98 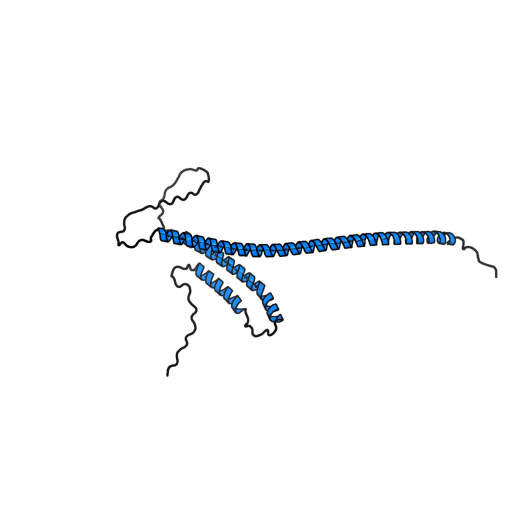? -33.504 38.516 39.370 1.00 38.75 98 ASN A C 1
ATOM 777 O O . ASN A 1 98 ? -33.879 38.808 40.502 1.00 38.75 98 ASN A O 1
ATOM 781 N N . SER A 1 99 ? -32.388 38.997 38.797 1.00 33.66 99 SER A N 1
ATOM 782 C CA . SER A 1 99 ? -31.920 40.407 38.848 1.00 33.66 99 SER A CA 1
ATOM 783 C C . SER A 1 99 ? -30.482 40.576 38.290 1.00 33.66 99 SER A C 1
ATOM 785 O O . SER A 1 99 ? -29.612 39.804 38.689 1.00 33.66 99 SER A O 1
ATOM 787 N N . PRO A 1 100 ? -30.199 41.579 37.425 1.00 48.31 100 PRO A N 1
ATOM 788 C CA . PRO A 1 100 ? -28.846 42.028 37.021 1.00 48.31 100 PRO A CA 1
ATOM 789 C C . PRO A 1 100 ? -28.505 43.418 37.643 1.00 48.31 100 PRO A C 1
ATOM 791 O O . PRO A 1 100 ? -29.351 43.917 38.391 1.00 48.31 100 PRO A O 1
ATOM 794 N N . PRO A 1 101 ? -27.419 44.152 37.276 1.00 61.25 101 PRO A N 1
ATOM 795 C CA . PRO A 1 101 ? -26.097 43.823 36.684 1.00 61.25 101 PRO A CA 1
ATOM 796 C C . PRO A 1 101 ? -24.899 44.424 37.495 1.00 61.25 101 PRO A C 1
ATOM 798 O O . PRO A 1 101 ? -25.129 4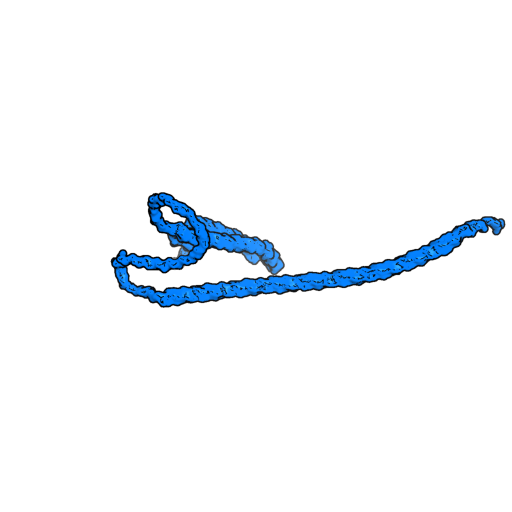5.147 38.455 1.00 61.25 101 PRO A O 1
ATOM 801 N N . ASP A 1 102 ? -23.630 44.130 37.133 1.00 35.34 102 ASP A N 1
ATOM 802 C CA . ASP A 1 102 ? -22.599 45.156 36.802 1.00 35.34 102 ASP A CA 1
ATOM 803 C C . ASP A 1 102 ? -21.131 44.647 36.699 1.00 35.34 102 ASP A C 1
ATOM 805 O O . ASP A 1 102 ? -20.522 44.186 37.659 1.00 35.34 102 ASP A O 1
ATOM 809 N N . SER A 1 103 ? -20.557 44.921 35.518 1.00 42.38 103 SER A N 1
ATOM 810 C CA . SER A 1 103 ? -19.150 45.194 35.128 1.00 42.38 103 SER A CA 1
ATOM 811 C C . SER A 1 103 ? -18.040 44.115 35.077 1.00 42.38 103 SER A C 1
ATOM 813 O O . SER A 1 103 ? -18.064 43.127 35.804 1.00 42.38 103 SER A O 1
ATOM 815 N N . PRO A 1 104 ? -17.035 44.315 34.182 1.00 60.72 104 PRO A N 1
ATOM 816 C CA . PRO A 1 104 ? -16.180 43.266 33.634 1.00 60.72 104 PRO A CA 1
ATOM 817 C C . PRO A 1 104 ? -14.786 43.227 34.273 1.00 60.72 104 PRO A C 1
ATOM 819 O O . PRO A 1 104 ? -14.190 44.264 34.555 1.00 60.72 104 PRO A O 1
ATOM 822 N N . THR A 1 105 ? -14.200 42.038 34.394 1.00 37.28 105 THR A N 1
ATOM 823 C CA . THR A 1 105 ? -12.745 41.902 34.501 1.00 37.28 105 THR A CA 1
ATOM 824 C C . THR A 1 105 ? -12.280 40.551 33.973 1.00 37.28 105 THR A C 1
ATOM 826 O O . THR A 1 105 ? -12.999 39.556 33.975 1.00 37.28 105 THR A O 1
ATOM 829 N N . SER A 1 106 ? -11.078 40.599 33.431 1.00 39.28 106 SER A N 1
ATOM 830 C CA . SER A 1 106 ? -10.360 39.619 32.645 1.00 39.28 106 SER A CA 1
ATOM 831 C C . SER A 1 106 ? -9.854 38.400 33.422 1.00 39.28 106 SER A C 1
ATOM 833 O O . SER A 1 106 ? -9.668 38.425 34.634 1.00 39.28 106 SER A O 1
ATOM 835 N N . SER A 1 107 ? -9.453 37.420 32.609 1.00 39.75 107 SER A N 1
ATOM 836 C CA . SER A 1 107 ? -8.364 36.459 32.809 1.00 39.75 107 SER A CA 1
ATOM 837 C C . SER A 1 107 ? -8.734 35.055 33.269 1.00 39.75 107 SER A C 1
ATOM 839 O O . SER A 1 107 ? -9.268 34.816 34.346 1.00 39.75 107 SER A O 1
ATOM 841 N N . ALA A 1 108 ? -8.323 34.123 32.411 1.00 51.28 108 ALA A N 1
ATOM 842 C CA . ALA A 1 108 ? -8.104 32.724 32.699 1.00 51.28 108 ALA A CA 1
ATOM 843 C C . ALA A 1 108 ? -7.193 32.541 33.918 1.00 51.28 108 ALA A C 1
ATOM 845 O O . ALA A 1 108 ? -6.155 33.197 34.005 1.00 51.28 108 ALA A O 1
ATOM 846 N N . ALA A 1 109 ? -7.568 31.613 34.794 1.00 49.38 109 ALA A N 1
ATOM 847 C CA . ALA A 1 109 ? -6.676 30.672 35.464 1.00 49.38 109 ALA A CA 1
ATOM 848 C C . ALA A 1 109 ? -7.511 29.694 36.306 1.00 49.38 109 ALA A C 1
ATOM 850 O O . ALA A 1 109 ? -8.412 30.098 37.032 1.00 49.38 109 ALA A O 1
ATOM 851 N N . GLU A 1 110 ? -7.164 28.416 36.170 1.00 44.62 110 GLU A N 1
ATOM 852 C CA . GLU A 1 110 ? -7.299 27.356 37.173 1.00 44.62 110 GLU A CA 1
ATOM 853 C C . GLU A 1 110 ? -8.706 26.985 37.663 1.00 44.62 110 GLU A C 1
ATOM 855 O O . GLU A 1 110 ? -9.248 27.479 38.649 1.00 44.62 110 GLU A O 1
ATOM 860 N N . SER A 1 111 ? -9.249 25.956 37.008 1.00 43.81 111 SER A N 1
ATOM 861 C CA . SER A 1 111 ? -10.283 25.098 37.574 1.00 43.81 111 SER A CA 1
ATOM 862 C C . SER A 1 111 ? -9.674 24.267 38.716 1.00 43.81 111 SER A C 1
ATOM 864 O O . SER A 1 111 ? -9.141 23.185 38.496 1.00 43.81 111 SER A O 1
ATOM 866 N N . SER A 1 112 ? -9.717 24.797 39.940 1.00 40.81 112 SER A N 1
ATOM 867 C CA . SER A 1 112 ? -9.538 24.022 41.173 1.00 40.81 112 SER A CA 1
ATOM 868 C C . SER A 1 112 ? -10.917 23.706 41.750 1.00 40.81 112 SER A C 1
ATOM 870 O O . SER A 1 112 ? -11.533 24.538 42.413 1.00 40.81 112 SER A O 1
ATOM 872 N N . LEU A 1 113 ? -11.427 22.505 41.470 1.00 39.50 113 LEU A N 1
ATOM 873 C CA . LEU A 1 113 ? -12.642 21.982 42.094 1.00 39.50 113 LEU A CA 1
ATOM 874 C C . LEU A 1 113 ? -12.307 21.455 43.494 1.00 39.50 113 LEU A C 1
ATOM 876 O O . LEU A 1 113 ? -11.927 20.298 43.662 1.00 39.50 113 LEU A O 1
ATOM 880 N N . SER A 1 114 ? -12.468 22.296 44.514 1.00 41.19 114 SER A N 1
ATOM 881 C CA . SER A 1 114 ? -12.581 21.832 45.895 1.00 41.19 114 SER A CA 1
ATOM 882 C C . SER A 1 114 ? -14.019 21.368 46.155 1.00 41.19 114 SER A C 1
ATOM 884 O O . SER A 1 114 ? -14.960 22.157 46.226 1.00 41.19 114 SER A O 1
ATOM 886 N N . PHE A 1 115 ? -14.211 20.056 46.289 1.00 40.62 115 PHE A N 1
ATOM 887 C CA . PHE A 1 115 ? -15.459 19.492 46.800 1.00 40.62 115 PHE A CA 1
ATOM 888 C C . PHE A 1 115 ? -15.519 19.705 48.319 1.00 40.62 115 PHE A C 1
ATOM 890 O O . PHE A 1 115 ? -14.833 19.021 49.074 1.00 40.62 115 PHE A O 1
ATOM 897 N N . GLN A 1 116 ? -16.354 20.636 48.786 1.00 43.25 116 GLN A N 1
ATOM 898 C CA . GLN A 1 116 ? -16.836 20.630 50.170 1.00 43.25 116 GLN A CA 1
ATOM 899 C C . GLN A 1 116 ? -18.174 19.874 50.231 1.00 43.25 116 GLN A C 1
ATOM 901 O O . GLN A 1 116 ? -19.142 20.317 49.607 1.00 43.25 116 GLN A O 1
ATOM 906 N N . PRO A 1 117 ? -18.281 18.756 50.973 1.00 40.72 117 PRO A N 1
ATOM 907 C CA . PRO A 1 117 ? -19.561 18.104 51.191 1.00 40.72 117 PRO A CA 1
ATOM 908 C C . PRO A 1 117 ? -20.340 18.884 52.258 1.00 40.72 117 PRO A C 1
ATOM 910 O O . PRO A 1 117 ? -19.961 18.935 53.427 1.00 40.72 117 PRO A O 1
ATOM 913 N N . ASN A 1 118 ? -21.436 19.514 51.840 1.00 37.41 118 ASN A N 1
ATOM 914 C CA . ASN A 1 118 ? -22.383 20.178 52.728 1.00 37.41 118 ASN A CA 1
ATOM 915 C C . ASN A 1 118 ? -23.203 19.111 53.479 1.00 37.41 118 ASN A C 1
ATOM 917 O O . ASN A 1 118 ? -24.102 18.490 52.911 1.00 37.41 118 ASN A O 1
ATOM 921 N N . LEU 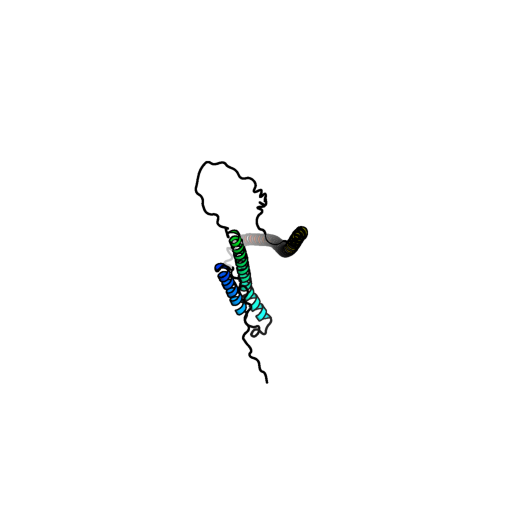A 1 119 ? -22.862 18.862 54.745 1.00 34.69 119 LEU A N 1
ATOM 922 C CA . LEU A 1 119 ? -23.621 17.989 55.641 1.00 34.69 119 LEU A CA 1
ATOM 923 C C . LEU A 1 119 ? -24.821 18.763 56.201 1.00 34.69 119 LEU A C 1
ATOM 925 O O . LEU A 1 119 ? -24.658 19.614 57.072 1.00 34.69 119 LEU A O 1
ATOM 929 N N . ASN A 1 120 ? -26.029 18.443 55.731 1.00 40.34 120 ASN A N 1
ATOM 930 C CA . ASN A 1 120 ? -27.280 18.919 56.326 1.00 40.34 120 ASN A CA 1
ATOM 931 C C . ASN A 1 120 ? -27.933 17.763 57.119 1.00 40.34 120 ASN A C 1
ATOM 933 O O . ASN A 1 120 ? -28.235 16.729 56.516 1.00 40.34 120 ASN A O 1
ATOM 937 N N . PRO A 1 121 ? -28.152 17.877 58.446 1.00 43.72 121 PRO A N 1
ATOM 938 C CA . PRO A 1 121 ? -28.603 16.764 59.271 1.00 43.72 121 PRO A CA 1
ATOM 939 C C . PRO A 1 121 ? -30.113 16.841 59.499 1.00 43.72 121 PRO A C 1
ATOM 941 O O . PRO A 1 121 ? -30.556 17.496 60.438 1.00 43.72 121 PRO A O 1
ATOM 944 N N . ASN A 1 122 ? -30.923 16.172 58.674 1.00 43.47 122 ASN A N 1
ATOM 945 C CA . ASN A 1 122 ? -32.249 15.740 59.130 1.00 43.47 122 ASN A CA 1
ATOM 946 C C . ASN A 1 122 ? -32.906 14.729 58.184 1.00 43.47 122 ASN A C 1
ATOM 948 O O . ASN A 1 122 ? -33.706 15.131 57.350 1.00 43.47 122 ASN A O 1
ATOM 952 N N . GLN A 1 123 ? -32.621 13.431 58.334 1.00 40.44 123 GLN A N 1
ATOM 953 C CA . GLN A 1 123 ? -33.620 12.379 58.096 1.00 40.44 123 GLN A CA 1
ATOM 954 C C . GLN A 1 123 ? -33.368 11.213 59.054 1.00 40.44 123 GLN A C 1
ATOM 956 O O . GLN A 1 123 ? -32.316 10.580 59.055 1.00 40.44 123 GLN A O 1
ATOM 961 N N . ASN A 1 124 ? -34.358 10.986 59.908 1.00 43.62 124 ASN A N 1
ATOM 962 C CA . ASN A 1 124 ? -34.397 9.959 60.928 1.00 43.62 124 ASN A CA 1
ATOM 963 C C . ASN A 1 124 ? -35.141 8.745 60.347 1.00 43.62 124 ASN A C 1
ATOM 965 O O . ASN A 1 124 ? -36.365 8.785 60.252 1.00 43.62 124 ASN A O 1
ATOM 969 N N . SER A 1 125 ? -34.423 7.687 59.957 1.00 39.09 125 SER A N 1
ATOM 970 C CA . SER A 1 125 ? -34.972 6.325 59.841 1.00 39.09 125 SER A CA 1
ATOM 971 C C . SER A 1 125 ? -33.856 5.284 59.661 1.00 39.09 125 SER A C 1
ATOM 973 O O . SER A 1 125 ? -33.282 5.177 58.584 1.00 39.09 125 SER A O 1
ATOM 975 N N . ASN A 1 126 ? -33.634 4.508 60.731 1.00 46.09 126 ASN A N 1
ATOM 976 C CA . ASN A 1 126 ? -32.932 3.218 60.857 1.00 46.09 126 ASN A CA 1
ATOM 977 C C . ASN A 1 126 ? -31.434 3.107 60.477 1.00 46.09 126 ASN A C 1
ATOM 979 O O . ASN A 1 126 ? -31.086 3.180 59.302 1.00 46.09 126 ASN A O 1
ATOM 983 N N . PRO A 1 127 ? -30.546 2.793 61.448 1.00 50.03 127 PRO A N 1
ATOM 984 C CA . PRO A 1 127 ? -29.154 2.458 61.177 1.00 50.03 127 PRO A CA 1
ATOM 985 C C . PRO A 1 127 ? -28.950 0.946 60.960 1.00 50.03 127 PRO A C 1
ATOM 987 O O . PRO A 1 127 ? -29.510 0.134 61.699 1.00 50.03 127 PRO A O 1
ATOM 990 N N . ASN A 1 128 ? -28.058 0.619 60.010 1.00 47.72 128 ASN A N 1
ATOM 991 C CA . ASN A 1 128 ? -26.986 -0.405 60.057 1.00 47.72 128 ASN A CA 1
ATOM 992 C C . ASN A 1 128 ? -26.994 -1.410 58.864 1.00 47.72 128 ASN A C 1
ATOM 994 O O . ASN A 1 128 ? -28.072 -1.892 58.521 1.00 47.72 128 ASN A O 1
ATOM 998 N N . PRO A 1 129 ? -25.837 -1.816 58.278 1.00 49.50 129 PRO A N 1
ATOM 999 C CA . PRO A 1 129 ? -24.456 -1.440 58.584 1.00 49.50 129 PRO A CA 1
ATOM 1000 C C . PRO A 1 129 ? -23.715 -0.676 57.478 1.00 49.50 129 PRO A C 1
ATOM 1002 O O . PRO A 1 129 ? -24.026 -0.752 56.294 1.00 49.50 129 PRO A O 1
ATOM 1005 N N . ASN A 1 130 ? -22.708 0.069 57.931 1.00 54.38 130 ASN A N 1
ATOM 1006 C CA . ASN A 1 130 ? -21.687 0.770 57.160 1.00 54.38 130 ASN A CA 1
ATOM 1007 C C . ASN A 1 130 ? -21.235 0.024 55.890 1.00 54.38 130 ASN A C 1
ATOM 1009 O O . ASN A 1 130 ? -20.766 -1.113 56.007 1.00 54.38 130 ASN A O 1
ATOM 1013 N N . PRO A 1 131 ? -21.180 0.680 54.716 1.00 53.66 131 PRO A N 1
ATOM 1014 C CA . PRO A 1 131 ? -20.124 0.357 53.775 1.00 53.66 131 PRO A CA 1
ATOM 1015 C C . PRO A 1 131 ? -18.819 0.840 54.418 1.00 53.66 131 PRO A C 1
ATOM 1017 O O . PRO A 1 131 ? -18.645 2.030 54.676 1.00 53.66 131 PRO A O 1
ATOM 1020 N N . ASN A 1 132 ? -17.928 -0.086 54.770 1.00 59.94 132 ASN A N 1
ATOM 1021 C CA . ASN A 1 132 ? -16.594 0.278 55.238 1.00 59.94 132 ASN A CA 1
ATOM 1022 C C . ASN A 1 132 ? -15.946 1.185 54.173 1.00 59.94 132 ASN A C 1
ATOM 1024 O O . ASN A 1 132 ? -15.759 0.716 53.050 1.00 59.94 132 ASN A O 1
ATOM 1028 N N . PRO A 1 133 ? -15.571 2.439 54.487 1.00 59.78 133 PRO A N 1
ATOM 1029 C CA . PRO A 1 133 ? -14.986 3.360 53.504 1.00 59.78 133 PRO A CA 1
ATOM 1030 C C . PRO A 1 133 ? -13.691 2.806 52.887 1.00 59.78 133 PRO A C 1
ATOM 1032 O O . PRO A 1 133 ? -13.383 3.079 51.736 1.00 59.78 133 PRO A O 1
ATOM 1035 N N . ILE A 1 134 ? -12.999 1.932 53.622 1.00 60.44 134 ILE A N 1
ATOM 1036 C CA . ILE A 1 134 ? -11.787 1.224 53.194 1.00 60.44 134 ILE A CA 1
ATOM 1037 C C . ILE A 1 134 ? -12.071 0.222 52.055 1.00 60.44 134 ILE A C 1
ATOM 1039 O O . ILE A 1 134 ? -11.215 0.002 51.206 1.00 60.44 134 ILE A O 1
ATOM 1043 N N . ALA A 1 135 ? -13.258 -0.396 52.026 1.00 61.19 135 ALA A N 1
ATOM 1044 C CA . ALA A 1 135 ? -13.618 -1.369 50.991 1.00 61.19 135 ALA A CA 1
ATOM 1045 C C . ALA A 1 135 ? -13.936 -0.683 49.652 1.00 61.19 135 ALA A C 1
ATOM 1047 O O . ALA A 1 135 ? -13.511 -1.164 48.611 1.00 61.19 135 ALA A O 1
ATOM 1048 N N . ALA A 1 136 ? -14.603 0.475 49.690 1.00 69.12 136 ALA A N 1
ATOM 1049 C CA . ALA A 1 136 ? -14.890 1.264 48.491 1.00 69.12 136 ALA A CA 1
ATOM 1050 C C . ALA A 1 136 ? -13.614 1.849 47.850 1.00 69.12 136 ALA A C 1
ATOM 1052 O O . ALA A 1 136 ? -13.501 1.859 46.627 1.00 69.12 136 ALA A O 1
ATOM 1053 N N . ASP A 1 137 ? -12.640 2.279 48.661 1.00 81.25 137 ASP A N 1
ATOM 1054 C CA . ASP A 1 137 ? -11.320 2.728 48.185 1.00 81.25 137 ASP A CA 1
ATOM 1055 C C . ASP A 1 137 ? -10.518 1.588 47.542 1.00 81.25 137 ASP A C 1
ATOM 1057 O O . ASP A 1 137 ? -9.853 1.775 46.523 1.00 81.25 137 ASP A O 1
ATOM 1061 N N . LEU A 1 138 ? -10.593 0.387 48.123 1.00 88.06 138 LEU A N 1
ATOM 1062 C CA . LEU A 1 138 ? -9.948 -0.796 47.563 1.00 88.06 138 LEU A CA 1
ATOM 1063 C C . LEU A 1 138 ? -10.587 -1.199 46.229 1.00 88.06 138 LEU A C 1
ATOM 1065 O O . LEU A 1 138 ? -9.865 -1.485 45.279 1.00 88.06 138 LEU A O 1
ATOM 1069 N N . ASP A 1 139 ? -11.916 -1.181 46.139 1.00 88.31 139 ASP A N 1
ATOM 1070 C CA . ASP A 1 139 ? -12.637 -1.472 44.897 1.00 88.31 139 ASP A CA 1
ATOM 1071 C C . ASP A 1 139 ? -12.303 -0.451 43.795 1.00 88.31 139 ASP A C 1
ATOM 1073 O O . ASP A 1 139 ? -12.155 -0.826 42.631 1.00 88.31 139 ASP A O 1
ATOM 1077 N N . PHE A 1 140 ? -12.108 0.824 44.155 1.00 88.62 140 PHE A N 1
ATOM 1078 C CA . PHE A 1 140 ? -11.652 1.863 43.229 1.00 88.62 140 PHE A CA 1
ATOM 1079 C C . PHE A 1 140 ? -10.220 1.609 42.731 1.00 88.62 140 PHE A C 1
ATOM 1081 O O . PHE A 1 140 ? -9.984 1.629 41.525 1.00 88.62 140 PHE A O 1
ATOM 1088 N N . LEU A 1 141 ? -9.285 1.283 43.629 1.00 92.06 141 LEU A N 1
ATOM 1089 C CA . LEU A 1 141 ? -7.907 0.916 43.274 1.00 92.06 141 LEU A CA 1
ATOM 1090 C C . LEU A 1 141 ? -7.839 -0.340 42.397 1.00 92.06 141 LEU A C 1
ATOM 1092 O O . LEU A 1 141 ? -7.028 -0.418 41.476 1.00 92.06 141 LEU A O 1
ATOM 1096 N N . ILE A 1 142 ? -8.693 -1.330 42.668 1.00 92.81 142 ILE A N 1
ATOM 1097 C CA . ILE A 1 142 ? -8.806 -2.536 41.844 1.00 92.81 142 ILE A CA 1
ATOM 1098 C C . ILE A 1 142 ? -9.321 -2.167 40.451 1.00 92.81 142 ILE A C 1
ATOM 1100 O O . ILE A 1 142 ? -8.758 -2.629 39.460 1.00 92.81 142 ILE A O 1
ATOM 1104 N N . ALA A 1 143 ? -10.353 -1.326 40.357 1.00 92.06 143 ALA A N 1
ATOM 1105 C CA . ALA A 1 143 ? -10.871 -0.862 39.075 1.00 92.06 143 ALA A CA 1
ATOM 1106 C C . ALA A 1 143 ? -9.808 -0.086 38.283 1.00 92.06 143 ALA A C 1
ATOM 1108 O O . ALA A 1 143 ? -9.623 -0.357 37.100 1.00 92.06 143 ALA A O 1
ATOM 1109 N N . GLU A 1 144 ? -9.065 0.811 38.930 1.00 94.06 144 GLU A N 1
ATOM 1110 C CA . GLU A 1 144 ? -7.977 1.573 38.311 1.00 94.06 144 GLU A CA 1
ATOM 1111 C C . GLU A 1 144 ? -6.850 0.658 37.810 1.00 94.06 144 GLU A C 1
ATOM 1113 O O . GLU A 1 144 ? -6.401 0.800 36.675 1.00 94.06 144 GLU A O 1
ATOM 1118 N N . LEU A 1 145 ? -6.449 -0.347 38.596 1.00 96.31 145 LEU A N 1
ATOM 1119 C CA . LEU A 1 145 ? -5.447 -1.334 38.185 1.00 96.31 145 LEU A CA 1
ATOM 1120 C C . LEU A 1 145 ? -5.913 -2.167 36.984 1.00 96.31 145 LEU A C 1
ATOM 1122 O O . LEU A 1 145 ? -5.122 -2.446 36.082 1.00 96.31 145 LEU A O 1
ATOM 1126 N N . VAL A 1 146 ? -7.183 -2.575 36.969 1.00 96.56 146 VAL A N 1
ATOM 1127 C CA . VAL A 1 146 ? -7.767 -3.338 35.858 1.00 96.56 146 VAL A CA 1
ATOM 1128 C C . VAL A 1 146 ? -7.840 -2.475 34.601 1.00 96.56 146 VAL A C 1
ATOM 1130 O O . VAL A 1 146 ? -7.436 -2.936 33.536 1.00 96.56 146 VAL A O 1
ATOM 1133 N N . ILE A 1 147 ? -8.291 -1.225 34.720 1.00 94.94 147 ILE A N 1
ATOM 1134 C CA . ILE A 1 147 ? -8.342 -0.273 33.603 1.00 94.94 147 ILE A CA 1
ATOM 1135 C C . ILE A 1 147 ? -6.931 -0.037 33.055 1.00 94.94 147 ILE A C 1
ATOM 1137 O O . ILE A 1 147 ? -6.703 -0.262 31.870 1.00 94.94 147 ILE A O 1
ATOM 1141 N N . ALA A 1 148 ? -5.962 0.292 33.912 1.00 96.06 148 ALA A N 1
ATOM 1142 C CA . ALA A 1 148 ? -4.573 0.507 33.510 1.00 96.06 148 ALA A CA 1
ATOM 1143 C C . ALA A 1 148 ? -3.932 -0.752 32.894 1.00 96.06 148 ALA A C 1
ATOM 1145 O O . ALA A 1 148 ? -3.117 -0.663 31.974 1.00 96.06 148 ALA A O 1
ATOM 1146 N N . GLY A 1 149 ? -4.297 -1.942 33.380 1.00 96.38 149 GLY A N 1
ATOM 1147 C CA . GLY A 1 149 ? -3.855 -3.218 32.821 1.00 96.38 149 GLY A CA 1
ATOM 1148 C C . GLY A 1 149 ? -4.374 -3.444 31.402 1.00 96.38 149 GLY A C 1
ATOM 1149 O O . GLY A 1 149 ? -3.593 -3.767 30.507 1.00 96.38 149 GLY A O 1
ATOM 1150 N N . VAL A 1 150 ? -5.668 -3.210 31.182 1.00 96.81 150 VAL A N 1
ATOM 1151 C CA . VAL A 1 150 ? -6.299 -3.335 29.861 1.00 96.81 150 VAL A CA 1
ATOM 1152 C C . VAL A 1 150 ? -5.764 -2.277 28.894 1.00 96.81 150 VAL A C 1
ATOM 1154 O O . VAL A 1 150 ? -5.415 -2.609 27.764 1.00 96.81 150 VAL A O 1
ATOM 1157 N N . GLU A 1 151 ? -5.624 -1.023 29.329 1.00 96.75 151 GLU A N 1
ATOM 1158 C CA . GLU A 1 151 ? -5.030 0.052 28.523 1.00 96.75 151 GLU A CA 1
ATOM 1159 C C . GLU A 1 151 ? -3.606 -0.295 28.083 1.00 96.75 151 GLU A C 1
ATOM 1161 O O . GLU A 1 151 ? -3.249 -0.125 26.917 1.00 96.75 151 GLU A O 1
ATOM 1166 N N . LYS A 1 152 ? -2.799 -0.854 28.990 1.00 96.12 152 LYS A N 1
ATOM 1167 C CA . LYS A 1 152 ? -1.454 -1.323 28.663 1.00 96.12 152 LYS A CA 1
ATOM 1168 C C . LYS A 1 152 ? -1.475 -2.429 27.608 1.00 96.12 152 LYS A C 1
ATOM 1170 O O . LYS A 1 152 ? -0.658 -2.388 26.693 1.00 96.12 152 LYS A O 1
ATOM 1175 N N . GLU A 1 153 ? -2.356 -3.420 27.725 1.00 96.31 153 GLU A N 1
ATOM 1176 C CA . GLU A 1 153 ? -2.453 -4.503 26.735 1.00 96.31 153 GLU A CA 1
ATOM 1177 C C . GLU A 1 153 ? -2.877 -3.986 25.355 1.00 96.31 153 GLU A C 1
ATOM 1179 O O . GLU A 1 153 ? -2.287 -4.383 24.347 1.00 96.31 153 GLU A O 1
ATOM 1184 N N . ILE A 1 154 ? -3.825 -3.045 25.310 1.00 96.12 154 ILE A N 1
ATOM 1185 C CA . ILE A 1 154 ? -4.251 -2.378 24.072 1.00 96.12 154 ILE A CA 1
ATOM 1186 C C . ILE A 1 154 ? -3.071 -1.643 23.431 1.00 96.12 154 ILE A C 1
ATOM 1188 O O . ILE A 1 154 ? -2.776 -1.866 22.257 1.00 96.12 154 ILE A O 1
ATOM 1192 N N . LEU A 1 155 ? -2.351 -0.828 24.207 1.00 96.94 155 LEU A N 1
ATOM 1193 C CA . LEU A 1 155 ? -1.196 -0.078 23.711 1.00 96.94 155 LEU A CA 1
ATOM 1194 C C . LEU A 1 155 ? -0.074 -1.002 23.228 1.00 96.94 155 LEU A C 1
ATOM 1196 O O . LEU A 1 155 ? 0.547 -0.736 22.203 1.00 96.94 155 LEU A O 1
ATOM 1200 N N . VAL A 1 156 ? 0.185 -2.111 23.927 1.00 96.00 156 VAL A N 1
ATOM 1201 C CA . VAL A 1 156 ? 1.174 -3.109 23.490 1.00 96.00 156 VAL A CA 1
ATOM 1202 C C . VAL A 1 156 ? 0.768 -3.727 22.152 1.00 96.00 156 VAL A C 1
ATOM 1204 O O . VAL A 1 156 ? 1.617 -3.875 21.270 1.00 96.00 156 VAL A O 1
ATOM 1207 N N . SER A 1 157 ? -0.514 -4.053 21.972 1.00 95.81 157 SER A N 1
ATOM 1208 C CA . SER A 1 157 ? -1.023 -4.556 20.696 1.00 95.81 157 SER A CA 1
ATOM 1209 C C . SER A 1 157 ? -0.852 -3.519 19.582 1.00 95.81 157 SER A C 1
ATOM 1211 O O . SER A 1 157 ? -0.318 -3.846 18.523 1.00 95.81 157 SER A O 1
ATOM 1213 N N . GLU A 1 158 ? -1.220 -2.263 19.829 1.00 95.62 158 GLU A N 1
ATOM 1214 C CA . GLU A 1 158 ? -1.126 -1.174 18.850 1.00 95.62 158 GLU A CA 1
ATOM 1215 C C . GLU A 1 158 ? 0.324 -0.871 18.441 1.00 95.62 158 GLU A C 1
ATOM 1217 O O . GLU A 1 158 ? 0.623 -0.701 17.253 1.00 95.62 158 GLU A O 1
ATOM 1222 N N . ILE A 1 159 ? 1.252 -0.877 19.404 1.00 95.75 159 ILE A N 1
ATOM 1223 C CA . ILE A 1 159 ? 2.691 -0.756 19.138 1.00 95.75 159 ILE A CA 1
ATOM 1224 C C . ILE A 1 159 ? 3.161 -1.934 18.283 1.00 95.75 159 ILE A C 1
ATOM 1226 O O . ILE A 1 159 ? 3.855 -1.723 17.292 1.00 95.75 159 ILE A O 1
ATOM 1230 N N . SER A 1 160 ? 2.742 -3.162 18.603 1.00 95.25 160 SER A N 1
ATOM 1231 C CA . SER A 1 160 ? 3.145 -4.343 17.834 1.00 95.25 160 SER A CA 1
ATOM 1232 C C . SER A 1 160 ? 2.653 -4.298 16.383 1.00 95.25 160 SER A C 1
ATOM 1234 O O . SER A 1 160 ? 3.390 -4.660 15.466 1.00 95.25 160 SER A O 1
ATOM 1236 N N . GLU A 1 161 ? 1.433 -3.814 16.140 1.00 92.62 161 GLU A N 1
ATOM 1237 C CA . GLU A 1 161 ? 0.901 -3.637 14.788 1.00 92.62 161 GLU A CA 1
ATOM 1238 C C . GLU A 1 161 ? 1.651 -2.535 14.042 1.00 92.62 161 GLU A C 1
ATOM 1240 O O . GLU A 1 161 ? 2.063 -2.728 12.895 1.00 92.62 161 GLU A O 1
ATOM 1245 N N . SER A 1 162 ? 1.895 -1.412 14.716 1.00 92.00 162 SER A N 1
ATOM 1246 C CA . SER A 1 162 ? 2.676 -0.298 14.181 1.00 92.00 162 SER A CA 1
ATOM 1247 C C . SER A 1 162 ? 4.091 -0.733 13.795 1.00 92.00 162 SER A C 1
ATOM 1249 O O . SER A 1 162 ? 4.551 -0.415 12.698 1.00 92.00 162 SER A O 1
ATOM 1251 N N . ASP A 1 163 ? 4.762 -1.528 14.629 1.00 96.88 163 ASP A N 1
ATOM 1252 C CA . ASP A 1 163 ? 6.090 -2.076 14.346 1.00 96.88 163 ASP A CA 1
ATOM 1253 C C . ASP A 1 163 ? 6.082 -2.989 13.117 1.00 96.88 163 ASP A C 1
ATOM 1255 O O . ASP A 1 163 ? 6.975 -2.903 12.273 1.00 96.88 163 ASP A O 1
ATOM 1259 N N . ARG A 1 164 ? 5.042 -3.814 12.941 1.00 95.38 164 ARG A N 1
ATOM 1260 C CA . ARG A 1 164 ? 4.899 -4.646 11.734 1.00 95.38 164 ARG A CA 1
ATOM 1261 C C . ARG A 1 164 ? 4.760 -3.803 10.470 1.00 95.38 164 ARG A C 1
ATOM 1263 O O . ARG A 1 164 ? 5.397 -4.123 9.465 1.00 95.38 164 ARG A O 1
ATOM 1270 N N . TYR A 1 165 ? 3.972 -2.727 10.510 1.00 95.75 165 TYR A N 1
ATOM 1271 C CA . TYR A 1 165 ? 3.866 -1.798 9.382 1.00 95.75 165 TYR A CA 1
ATOM 1272 C C . TYR A 1 165 ? 5.193 -1.100 9.085 1.00 95.75 165 TYR A C 1
ATOM 1274 O O . TYR A 1 165 ? 5.555 -0.964 7.916 1.00 95.75 165 TYR A O 1
ATOM 1282 N N . ARG A 1 166 ? 5.937 -0.698 10.122 1.00 97.38 166 ARG A N 1
ATOM 1283 C CA . ARG A 1 166 ? 7.262 -0.087 9.967 1.00 97.38 166 ARG A CA 1
ATOM 1284 C C . ARG A 1 166 ? 8.256 -1.040 9.314 1.00 97.38 166 ARG A C 1
ATOM 1286 O O . ARG A 1 166 ? 8.881 -0.653 8.338 1.00 97.38 166 ARG A O 1
ATOM 1293 N N . ILE A 1 167 ? 8.334 -2.289 9.773 1.00 97.75 167 ILE A N 1
ATOM 1294 C CA . ILE A 1 167 ? 9.231 -3.307 9.198 1.00 97.75 167 ILE A CA 1
ATOM 1295 C C . ILE A 1 167 ? 8.923 -3.541 7.715 1.00 97.75 167 ILE A C 1
ATOM 1297 O O . ILE A 1 167 ? 9.826 -3.608 6.882 1.00 97.75 167 ILE A O 1
ATOM 1301 N N . GLU A 1 168 ? 7.643 -3.650 7.362 1.00 97.75 168 GLU A N 1
ATOM 1302 C CA . GLU A 1 168 ? 7.231 -3.835 5.970 1.00 97.75 168 GLU A CA 1
ATOM 1303 C C . GLU A 1 168 ? 7.537 -2.592 5.112 1.00 97.75 168 GLU A C 1
ATOM 1305 O O . GLU A 1 168 ? 7.957 -2.722 3.961 1.00 97.75 168 GLU A O 1
ATOM 1310 N N . ALA A 1 169 ? 7.380 -1.384 5.662 1.00 97.44 169 ALA A N 1
ATOM 1311 C CA . ALA A 1 169 ? 7.768 -0.146 4.991 1.00 97.44 169 ALA A CA 1
ATOM 1312 C C . ALA A 1 169 ? 9.289 -0.050 4.791 1.00 97.44 169 ALA A C 1
ATOM 1314 O O . ALA A 1 169 ? 9.733 0.295 3.696 1.00 97.44 169 ALA A O 1
ATOM 1315 N N . ASP A 1 170 ? 10.081 -0.414 5.799 1.00 97.88 170 ASP A N 1
ATOM 1316 C CA . ASP A 1 170 ? 11.543 -0.432 5.731 1.00 97.88 170 ASP A CA 1
ATOM 1317 C C . ASP A 1 170 ? 12.031 -1.408 4.658 1.00 97.88 170 ASP A C 1
ATOM 1319 O O . ASP A 1 170 ? 12.839 -1.036 3.805 1.00 97.88 170 ASP A O 1
ATOM 1323 N N . ARG A 1 171 ? 11.447 -2.611 4.602 1.00 98.31 171 ARG A N 1
ATOM 1324 C CA . ARG A 1 171 ? 11.727 -3.590 3.543 1.00 98.31 171 ARG A CA 1
ATOM 1325 C C . ARG A 1 171 ? 11.407 -3.039 2.153 1.00 98.31 171 ARG A C 1
ATOM 1327 O O . ARG A 1 171 ? 12.178 -3.236 1.217 1.00 98.31 171 ARG A O 1
ATOM 1334 N N . ARG A 1 172 ? 10.275 -2.347 1.990 1.00 98.12 172 ARG A N 1
ATOM 1335 C CA . ARG A 1 172 ? 9.910 -1.721 0.706 1.00 98.12 172 ARG A CA 1
ATOM 1336 C C . ARG A 1 172 ? 10.887 -0.623 0.317 1.00 98.12 172 ARG A C 1
ATOM 1338 O O . ARG A 1 172 ? 11.292 -0.576 -0.841 1.00 98.12 172 ARG A O 1
ATOM 1345 N N . MET A 1 173 ? 11.278 0.227 1.263 1.00 98.25 173 MET A N 1
ATOM 1346 C CA . MET A 1 173 ? 12.268 1.275 1.018 1.00 98.25 173 MET A CA 1
ATOM 1347 C C . MET A 1 173 ? 13.621 0.684 0.621 1.00 98.25 173 MET A C 1
ATOM 1349 O O . MET A 1 173 ? 14.260 1.199 -0.291 1.00 98.25 173 MET A O 1
ATOM 1353 N N . GLU A 1 174 ? 14.050 -0.404 1.257 1.00 98.50 174 GLU A N 1
ATOM 1354 C CA . GLU A 1 174 ? 15.297 -1.092 0.918 1.00 98.50 174 GLU A CA 1
ATOM 1355 C C . GLU A 1 174 ? 15.259 -1.687 -0.495 1.00 98.50 174 GLU A C 1
ATOM 1357 O O . GLU A 1 174 ? 16.169 -1.449 -1.289 1.00 98.50 174 GLU A O 1
ATOM 1362 N N . LEU A 1 175 ? 14.168 -2.369 -0.857 1.00 98.56 175 LEU A N 1
ATOM 1363 C CA . LEU A 1 175 ? 13.980 -2.895 -2.212 1.00 98.56 175 LEU A CA 1
ATOM 1364 C C . LEU A 1 175 ? 13.950 -1.782 -3.264 1.00 98.56 175 LEU A C 1
ATOM 1366 O O . LEU A 1 175 ? 14.561 -1.917 -4.321 1.00 98.56 175 LEU A O 1
ATOM 1370 N N . GLN A 1 176 ? 13.267 -0.671 -2.978 1.00 98.50 176 GLN A N 1
ATOM 1371 C CA . GLN A 1 176 ? 13.242 0.485 -3.873 1.00 98.50 176 GLN A CA 1
ATOM 1372 C C . GLN A 1 176 ? 14.631 1.110 -4.035 1.00 98.50 176 GLN A C 1
ATOM 1374 O O . GLN A 1 176 ? 15.006 1.447 -5.154 1.00 98.50 176 GLN A O 1
ATOM 1379 N N . ARG A 1 177 ? 15.414 1.226 -2.955 1.00 98.44 177 ARG A N 1
ATOM 1380 C CA . ARG A 1 177 ? 16.803 1.709 -3.021 1.00 98.44 177 ARG A CA 1
ATOM 1381 C C . ARG A 1 177 ? 17.681 0.788 -3.864 1.00 98.44 177 ARG A C 1
ATOM 1383 O O . ARG A 1 177 ? 18.363 1.278 -4.755 1.00 98.44 177 ARG A O 1
ATOM 1390 N N . SER A 1 178 ? 17.616 -0.524 -3.634 1.00 98.56 178 SER A N 1
ATOM 1391 C CA . SER A 1 178 ? 18.377 -1.509 -4.412 1.00 98.56 178 SER A CA 1
ATOM 1392 C C . SER A 1 178 ? 18.002 -1.480 -5.897 1.00 98.56 178 SER A C 1
ATOM 1394 O O . SER A 1 178 ? 18.877 -1.527 -6.755 1.00 98.56 178 SER A O 1
ATOM 1396 N N . LEU A 1 179 ? 16.713 -1.333 -6.220 1.00 98.62 179 LEU A N 1
ATOM 1397 C CA . LEU A 1 179 ? 16.269 -1.188 -7.606 1.00 98.62 179 LEU A CA 1
ATOM 1398 C C . LEU A 1 179 ? 16.866 0.061 -8.267 1.00 98.62 179 LEU A C 1
ATOM 1400 O O . LEU A 1 179 ? 17.320 -0.012 -9.405 1.00 98.62 179 LEU A O 1
ATOM 1404 N N . VAL A 1 180 ? 16.870 1.197 -7.565 1.00 98.62 180 VAL A N 1
ATOM 1405 C CA . VAL A 1 180 ? 17.481 2.433 -8.076 1.00 98.62 180 VAL A CA 1
ATOM 1406 C C . VAL A 1 180 ? 18.974 2.233 -8.326 1.00 98.62 180 VAL A C 1
ATOM 1408 O O . VAL A 1 180 ? 19.442 2.578 -9.404 1.00 98.62 180 VAL A O 1
ATOM 1411 N N . GLU A 1 181 ? 19.695 1.610 -7.393 1.00 98.56 181 GLU A N 1
ATOM 1412 C CA . GLU A 1 181 ? 21.125 1.313 -7.543 1.00 98.56 181 GLU A CA 1
ATOM 1413 C C . GLU A 1 181 ? 21.408 0.440 -8.780 1.00 98.56 181 GLU A C 1
ATOM 1415 O O . GLU A 1 181 ? 22.306 0.741 -9.568 1.00 98.56 181 GLU A O 1
ATOM 1420 N N . VAL A 1 182 ? 20.598 -0.600 -9.016 1.00 98.69 182 VAL A N 1
ATOM 1421 C CA . VAL A 1 182 ? 20.723 -1.451 -10.212 1.00 98.69 182 VAL A CA 1
ATOM 1422 C C . VAL A 1 182 ? 20.492 -0.639 -11.484 1.00 98.69 182 VAL A C 1
ATOM 1424 O O . VAL A 1 182 ? 21.317 -0.693 -12.396 1.00 98.69 182 VAL A O 1
ATOM 1427 N N . LEU A 1 183 ? 19.421 0.155 -11.543 1.00 98.56 183 LEU A N 1
ATOM 1428 C CA . LEU A 1 183 ? 19.111 0.979 -12.714 1.00 98.56 183 LEU A CA 1
ATOM 1429 C C . LEU A 1 183 ? 20.196 2.029 -12.991 1.00 98.56 183 LEU A C 1
ATOM 1431 O O . LEU A 1 183 ? 20.516 2.303 -14.149 1.00 98.56 183 LEU A O 1
ATOM 1435 N N . GLU A 1 184 ? 20.785 2.612 -11.947 1.00 98.50 184 GLU A N 1
ATOM 1436 C CA . GLU A 1 184 ? 21.915 3.530 -12.079 1.00 98.50 184 GLU A CA 1
ATOM 1437 C C . GLU A 1 184 ? 23.151 2.816 -12.635 1.00 98.50 184 GLU A C 1
ATOM 1439 O O . GLU A 1 184 ? 23.776 3.334 -13.565 1.00 98.50 184 GLU A O 1
ATOM 1444 N N . SER A 1 185 ? 23.443 1.600 -12.164 1.00 98.44 185 SER A N 1
ATOM 1445 C CA . SER A 1 185 ? 24.553 0.794 -12.682 1.00 98.44 185 SER A CA 1
ATOM 1446 C C . SER A 1 185 ? 24.359 0.403 -14.155 1.00 98.44 185 SER A C 1
ATOM 1448 O O . SER A 1 185 ? 25.283 0.530 -14.961 1.00 98.44 185 SER A O 1
ATOM 1450 N N . GLU A 1 186 ? 23.142 0.019 -14.556 1.00 98.50 186 GLU A N 1
ATOM 1451 C CA . GLU A 1 186 ? 22.811 -0.287 -15.952 1.00 98.50 186 GLU A CA 1
ATOM 1452 C C . GLU A 1 186 ? 22.952 0.953 -16.839 1.00 98.50 186 GLU A C 1
ATOM 1454 O O . GLU A 1 186 ? 23.536 0.884 -17.924 1.00 98.50 186 GLU A O 1
ATOM 1459 N N . ARG A 1 187 ? 22.475 2.113 -16.366 1.00 98.44 187 ARG A N 1
ATOM 1460 C CA . ARG A 1 187 ? 22.627 3.391 -17.075 1.00 98.44 187 ARG A CA 1
ATOM 1461 C C . ARG A 1 187 ? 24.099 3.714 -17.322 1.00 98.44 187 ARG A C 1
ATOM 1463 O O . ARG A 1 187 ? 24.442 4.172 -18.412 1.00 98.44 187 ARG A O 1
ATOM 1470 N N . GLU A 1 188 ? 24.962 3.505 -16.332 1.00 98.50 188 GLU A N 1
ATOM 1471 C CA . GLU A 1 188 ? 26.400 3.757 -16.458 1.00 98.50 188 GLU A CA 1
ATOM 1472 C C . GLU A 1 188 ? 27.073 2.815 -17.460 1.00 98.50 188 GLU A C 1
ATOM 1474 O O . GLU A 1 188 ? 27.832 3.277 -18.317 1.00 98.50 188 GLU A O 1
ATOM 1479 N N . VAL A 1 189 ? 26.743 1.520 -17.425 1.00 98.56 189 VAL A N 1
ATOM 1480 C CA . VAL A 1 189 ? 27.244 0.539 -18.401 1.00 98.56 189 VAL A CA 1
ATOM 1481 C C . VAL A 1 189 ? 26.823 0.924 -19.818 1.00 98.56 189 VAL A C 1
ATOM 1483 O O . VAL A 1 189 ? 27.673 1.034 -20.705 1.00 98.56 189 VAL A O 1
ATOM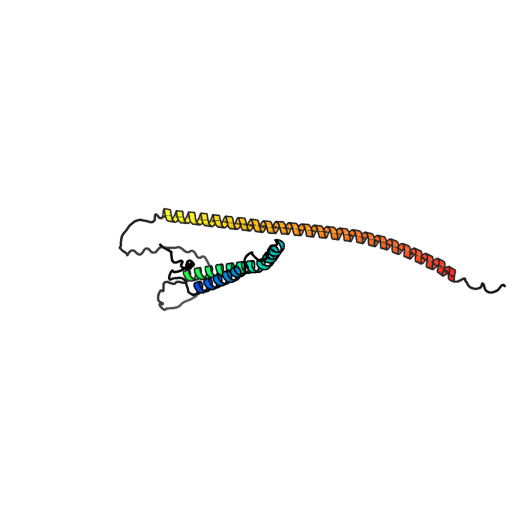 1486 N N . LEU A 1 190 ? 25.534 1.206 -20.031 1.00 98.50 190 LEU A N 1
ATOM 1487 C CA . LEU A 1 190 ? 25.006 1.601 -21.339 1.00 98.50 190 LEU A CA 1
ATOM 1488 C C . LEU A 1 190 ? 25.618 2.913 -21.839 1.00 98.50 190 LEU A C 1
ATOM 1490 O O . LEU A 1 190 ? 25.902 3.049 -23.029 1.00 98.50 190 LEU A O 1
ATOM 1494 N N . ALA A 1 191 ? 25.861 3.880 -20.952 1.00 98.50 191 ALA A N 1
ATOM 1495 C CA . ALA A 1 191 ? 26.557 5.113 -21.309 1.00 98.50 191 ALA A CA 1
ATOM 1496 C C . ALA A 1 191 ? 27.994 4.831 -21.781 1.00 98.50 191 ALA A C 1
ATOM 1498 O O . ALA A 1 191 ? 28.430 5.385 -22.795 1.00 98.50 191 ALA A O 1
ATOM 1499 N N . GLY A 1 192 ? 28.706 3.931 -21.098 1.00 98.31 192 GLY A N 1
ATOM 1500 C CA . GLY A 1 192 ? 30.038 3.482 -21.501 1.00 98.31 192 GLY A CA 1
ATOM 1501 C C . GLY A 1 192 ? 30.041 2.772 -22.858 1.00 98.31 192 GLY A C 1
ATOM 1502 O O . GLY A 1 192 ? 30.875 3.067 -23.721 1.00 98.31 192 GLY A O 1
ATOM 1503 N N . GLU A 1 193 ? 29.086 1.872 -23.092 1.00 98.31 193 GLU A N 1
ATOM 1504 C CA . GLU A 1 193 ? 28.943 1.175 -24.372 1.00 98.31 193 GLU A CA 1
ATOM 1505 C C . GLU A 1 193 ? 28.586 2.128 -25.514 1.00 98.31 193 GLU A C 1
ATOM 1507 O O . GLU A 1 193 ? 29.207 2.060 -26.578 1.00 98.31 193 GLU A O 1
ATOM 1512 N N . ASN A 1 194 ? 27.664 3.065 -25.287 1.00 98.06 194 ASN A N 1
ATOM 1513 C CA . ASN A 1 194 ? 27.308 4.095 -26.261 1.00 98.06 194 ASN A CA 1
ATOM 1514 C C . ASN A 1 194 ? 28.502 4.979 -26.620 1.00 98.06 194 ASN A C 1
ATOM 1516 O O . ASN A 1 194 ? 28.727 5.240 -27.802 1.00 98.06 194 ASN A O 1
ATOM 1520 N N . ALA A 1 195 ? 29.314 5.391 -25.641 1.00 98.50 195 ALA A N 1
ATOM 1521 C CA . ALA A 1 195 ? 30.547 6.123 -25.915 1.00 98.50 195 ALA A CA 1
ATOM 1522 C C . ALA A 1 195 ? 31.502 5.288 -26.786 1.00 98.50 195 ALA A C 1
ATOM 1524 O O . ALA A 1 195 ? 32.017 5.773 -27.796 1.00 98.50 195 ALA A O 1
ATOM 1525 N N . ARG A 1 196 ? 31.687 4.001 -26.456 1.00 98.44 196 ARG A N 1
ATOM 1526 C CA . ARG A 1 196 ? 32.543 3.082 -27.224 1.00 98.44 196 ARG A CA 1
ATOM 1527 C C . ARG A 1 196 ? 32.061 2.894 -28.663 1.00 98.44 196 ARG A C 1
ATOM 1529 O O . ARG A 1 196 ? 32.876 2.901 -29.588 1.00 98.44 196 ARG A O 1
ATOM 1536 N N . LEU A 1 197 ? 30.759 2.703 -28.860 1.00 98.38 197 LEU A N 1
ATOM 1537 C CA . LEU A 1 197 ? 30.150 2.599 -30.185 1.00 98.38 197 LEU A CA 1
ATOM 1538 C C . LEU A 1 197 ? 30.268 3.918 -30.951 1.00 98.38 197 LEU A C 1
ATOM 1540 O O . LEU A 1 197 ? 30.603 3.888 -32.131 1.00 98.38 197 LEU A O 1
ATOM 1544 N N . GLY A 1 198 ? 30.104 5.057 -30.275 1.00 98.38 198 GLY A N 1
ATOM 1545 C CA . GLY A 1 198 ? 30.325 6.387 -30.840 1.00 98.38 198 GLY A CA 1
ATOM 1546 C C . GLY A 1 198 ? 31.741 6.567 -31.389 1.00 98.38 198 GLY A C 1
ATOM 1547 O O . GLY A 1 198 ? 31.903 6.992 -32.530 1.00 98.38 198 GLY A O 1
ATOM 1548 N N . PHE A 1 199 ? 32.774 6.154 -30.644 1.00 98.38 199 PHE A N 1
ATOM 1549 C CA . PHE A 1 199 ? 34.156 6.181 -31.145 1.00 98.38 199 PHE A CA 1
ATOM 1550 C C . PHE A 1 199 ? 34.358 5.284 -32.371 1.00 98.38 199 PHE A C 1
ATOM 1552 O O . PHE A 1 199 ? 35.021 5.687 -33.325 1.00 98.38 199 PHE A O 1
ATOM 1559 N N . ARG A 1 200 ? 33.779 4.076 -32.372 1.00 98.38 200 ARG A N 1
ATOM 1560 C CA . ARG A 1 200 ? 33.864 3.157 -33.520 1.00 98.38 200 ARG A CA 1
ATOM 1561 C C . ARG A 1 200 ? 33.155 3.709 -34.753 1.00 98.38 200 ARG A C 1
ATOM 1563 O O . ARG A 1 200 ? 33.700 3.609 -35.848 1.00 98.38 200 ARG A O 1
ATOM 1570 N N . ALA A 1 201 ? 31.979 4.305 -34.575 1.00 98.25 201 ALA A N 1
ATOM 1571 C CA . ALA A 1 201 ? 31.242 4.959 -35.647 1.00 98.25 201 ALA A CA 1
ATOM 1572 C C . ALA A 1 201 ? 32.042 6.138 -36.219 1.00 98.25 201 ALA A C 1
ATOM 1574 O O . ALA A 1 201 ? 32.259 6.192 -37.424 1.00 98.25 201 ALA A O 1
ATOM 1575 N N . ALA A 1 202 ? 32.583 7.010 -35.363 1.00 98.00 202 ALA A N 1
ATOM 1576 C CA . ALA A 1 202 ? 33.411 8.137 -35.789 1.00 98.00 202 ALA A CA 1
ATOM 1577 C C . ALA A 1 202 ? 34.680 7.692 -36.542 1.00 98.00 202 ALA A C 1
ATOM 1579 O O . ALA A 1 202 ? 35.065 8.316 -37.533 1.00 98.00 202 ALA A O 1
ATOM 1580 N N . ALA A 1 203 ? 35.320 6.603 -36.104 1.00 98.00 203 ALA A N 1
ATOM 1581 C CA . ALA A 1 203 ? 36.464 6.018 -36.801 1.00 98.00 203 ALA A CA 1
ATOM 1582 C C . ALA A 1 203 ? 36.070 5.490 -38.190 1.00 98.00 203 ALA A C 1
ATOM 1584 O O . ALA A 1 203 ? 36.708 5.841 -39.182 1.00 98.00 203 ALA A O 1
ATOM 1585 N N . ALA A 1 204 ? 34.977 4.727 -38.281 1.00 97.31 204 ALA A N 1
ATOM 1586 C CA . ALA A 1 204 ? 34.457 4.232 -39.554 1.00 97.31 204 ALA A CA 1
ATOM 1587 C C . ALA A 1 204 ? 34.059 5.381 -40.504 1.00 97.31 204 ALA A C 1
ATOM 1589 O O . ALA A 1 204 ? 34.331 5.324 -41.702 1.00 97.31 204 ALA A O 1
ATOM 1590 N N . GLU A 1 205 ? 33.472 6.461 -39.982 1.00 97.31 205 GLU A N 1
ATOM 1591 C CA . GLU A 1 205 ? 33.164 7.671 -40.751 1.00 97.31 205 GLU A CA 1
ATOM 1592 C C . GLU A 1 205 ? 34.426 8.398 -41.236 1.00 97.31 205 GLU A C 1
ATOM 1594 O O . GLU A 1 205 ? 34.452 8.911 -42.356 1.00 97.31 205 GLU A O 1
ATOM 1599 N N . ALA A 1 206 ? 35.487 8.458 -40.425 1.00 96.88 206 ALA A N 1
ATOM 1600 C CA . ALA A 1 206 ? 36.771 9.022 -40.835 1.00 96.88 206 ALA A CA 1
ATOM 1601 C C . ALA A 1 206 ? 37.415 8.200 -41.962 1.00 96.88 206 ALA A C 1
ATOM 1603 O O . ALA A 1 206 ? 37.852 8.777 -42.959 1.00 96.88 206 ALA A O 1
ATOM 1604 N N . GLU A 1 207 ? 37.399 6.869 -41.862 1.00 95.88 207 GLU A N 1
ATOM 1605 C CA . GLU A 1 207 ? 37.864 5.983 -42.934 1.00 95.88 207 GLU A CA 1
ATOM 1606 C C . GLU A 1 207 ? 37.029 6.155 -44.207 1.00 95.88 207 GLU A C 1
ATOM 1608 O O . GLU A 1 207 ? 37.585 6.326 -45.292 1.00 95.88 207 GLU A O 1
ATOM 1613 N N . ALA A 1 208 ? 35.697 6.185 -44.096 1.00 94.44 208 ALA A N 1
ATOM 1614 C CA . ALA A 1 208 ? 34.799 6.400 -45.229 1.00 94.44 208 ALA A CA 1
ATOM 1615 C C . ALA A 1 208 ? 35.024 7.764 -45.904 1.00 94.44 208 ALA A C 1
ATOM 1617 O O . ALA A 1 208 ? 34.981 7.857 -47.135 1.00 94.44 208 ALA A O 1
ATOM 1618 N N . ARG A 1 209 ? 35.297 8.821 -45.125 1.00 94.62 209 ARG A N 1
ATOM 1619 C CA . ARG A 1 209 ? 35.712 10.132 -45.653 1.00 94.62 209 ARG A CA 1
ATOM 1620 C C . ARG A 1 209 ? 37.043 10.038 -46.393 1.00 94.62 209 ARG A C 1
ATOM 1622 O O . ARG A 1 209 ? 37.105 10.467 -47.541 1.00 94.62 209 ARG A O 1
ATOM 1629 N N . GLY A 1 210 ? 38.050 9.393 -45.806 1.00 93.25 210 GLY A N 1
ATOM 1630 C CA . GLY A 1 210 ? 39.348 9.186 -46.454 1.00 93.25 210 GLY A CA 1
ATOM 1631 C C . GLY A 1 210 ? 39.243 8.398 -47.765 1.00 93.25 210 GLY A C 1
ATOM 1632 O O . GLY A 1 210 ? 39.887 8.742 -48.758 1.00 93.25 210 GLY A O 1
ATOM 1633 N N . TRP A 1 211 ? 38.382 7.378 -47.820 1.00 91.75 211 TRP A N 1
ATOM 1634 C CA . TRP A 1 211 ? 38.068 6.677 -49.065 1.00 91.75 211 TRP A CA 1
ATOM 1635 C C . TRP A 1 211 ? 37.374 7.595 -50.074 1.00 91.75 211 TRP A C 1
ATOM 1637 O O . TRP A 1 211 ? 37.769 7.622 -51.236 1.00 91.75 211 TRP A O 1
ATOM 1647 N N . ARG A 1 212 ? 36.376 8.381 -49.659 1.00 88.81 212 ARG A N 1
ATOM 1648 C CA . ARG A 1 212 ? 35.676 9.322 -50.545 1.00 88.81 212 ARG A CA 1
ATOM 1649 C C . ARG A 1 212 ? 36.621 10.363 -51.144 1.00 88.81 212 ARG A C 1
ATOM 1651 O O . ARG A 1 212 ? 36.493 10.661 -52.323 1.00 88.81 212 ARG A O 1
ATOM 1658 N N . GLU A 1 213 ? 37.573 10.875 -50.373 1.00 90.06 213 G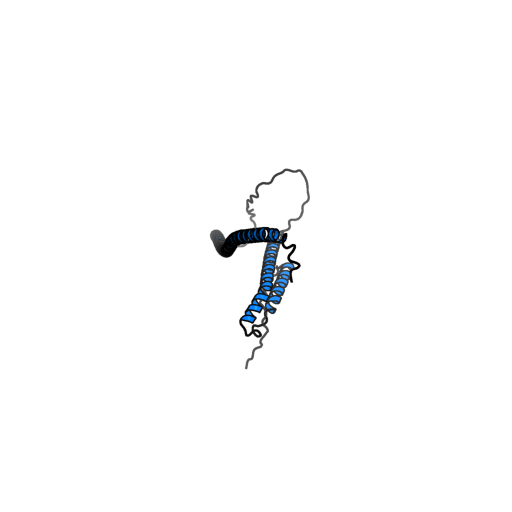LU A N 1
ATOM 1659 C CA . GLU A 1 213 ? 38.593 11.811 -50.856 1.00 90.06 213 GLU A CA 1
ATOM 1660 C C . GLU A 1 213 ? 39.560 11.131 -51.832 1.00 90.06 213 GLU A C 1
ATOM 1662 O O . GLU A 1 213 ? 39.771 11.624 -52.941 1.00 90.06 213 GLU A O 1
ATOM 1667 N N . ARG A 1 214 ? 40.077 9.947 -51.474 1.00 86.12 214 ARG A N 1
ATOM 1668 C CA . ARG A 1 214 ? 40.996 9.171 -52.323 1.00 86.12 214 ARG A CA 1
ATOM 1669 C C . ARG A 1 214 ? 40.362 8.787 -53.664 1.00 86.12 214 ARG A C 1
ATOM 1671 O O . ARG A 1 214 ? 40.973 8.966 -54.711 1.00 86.12 214 ARG A O 1
ATOM 1678 N N . TRP A 1 215 ? 39.137 8.268 -53.644 1.00 79.69 215 TRP A N 1
ATOM 1679 C CA . TRP A 1 215 ? 38.430 7.822 -54.849 1.00 79.69 215 TRP A CA 1
ATOM 1680 C C . TRP A 1 215 ? 37.742 8.968 -55.600 1.00 79.69 215 TRP A C 1
ATOM 1682 O O . TRP A 1 215 ? 37.653 8.919 -56.826 1.00 79.69 215 TRP A O 1
ATOM 1692 N N . GLY A 1 216 ? 37.286 10.008 -54.898 1.00 69.62 216 GLY A N 1
ATOM 1693 C CA . GLY A 1 216 ? 36.728 11.225 -55.491 1.00 69.62 216 GLY A CA 1
ATOM 1694 C C . GLY A 1 216 ? 37.775 12.030 -56.260 1.00 69.62 216 GLY A C 1
ATOM 1695 O O . GLY A 1 216 ? 37.478 12.513 -57.350 1.00 69.62 216 GLY A O 1
ATOM 1696 N N . GLY A 1 217 ? 39.018 12.085 -55.767 1.00 60.97 217 GLY A N 1
ATOM 1697 C CA . GLY A 1 217 ? 40.154 12.664 -56.492 1.00 60.97 217 GLY A CA 1
ATOM 1698 C C . GLY A 1 217 ? 40.536 11.876 -57.752 1.00 60.97 217 GLY A C 1
ATOM 1699 O O . GLY A 1 217 ? 40.802 12.468 -58.793 1.00 60.97 217 GLY A O 1
ATOM 1700 N N . CYS A 1 218 ? 40.468 10.540 -57.714 1.00 56.19 218 CYS A N 1
ATOM 1701 C CA . CYS A 1 218 ? 40.741 9.687 -58.881 1.00 56.19 218 CYS A CA 1
ATOM 1702 C C . CYS A 1 218 ? 39.610 9.661 -59.935 1.00 56.19 218 CYS A C 1
ATOM 1704 O O . CYS A 1 218 ? 39.767 9.051 -60.994 1.00 56.19 218 CYS A O 1
ATOM 1706 N N . GLY A 1 219 ? 38.458 10.287 -59.671 1.00 55.50 219 GLY A N 1
ATOM 1707 C CA . GLY A 1 219 ? 37.325 10.342 -60.601 1.00 55.50 219 GLY A CA 1
ATOM 1708 C C . GLY A 1 219 ? 37.456 11.386 -61.717 1.00 55.50 219 GLY A C 1
ATOM 1709 O O . GLY A 1 219 ? 36.736 11.284 -62.709 1.00 55.50 219 GLY A O 1
ATOM 1710 N N . GLY A 1 220 ? 38.369 12.356 -61.577 1.00 53.19 220 GLY A N 1
ATOM 1711 C CA . GLY A 1 220 ? 38.531 13.487 -62.502 1.00 53.19 220 GLY A CA 1
ATOM 1712 C C . GLY A 1 220 ? 39.333 13.202 -63.779 1.00 53.19 220 GLY A C 1
ATOM 1713 O O . GLY A 1 220 ? 39.221 13.960 -64.736 1.00 53.19 220 GLY A O 1
ATOM 1714 N N . GLU A 1 221 ? 40.091 12.103 -63.842 1.00 54.44 221 GLU A N 1
ATOM 1715 C CA . GLU A 1 221 ? 40.969 11.780 -64.986 1.00 54.44 221 GLU A CA 1
ATOM 1716 C C . GLU A 1 221 ? 40.462 10.621 -65.865 1.00 54.44 221 GLU A C 1
ATOM 1718 O O . GLU A 1 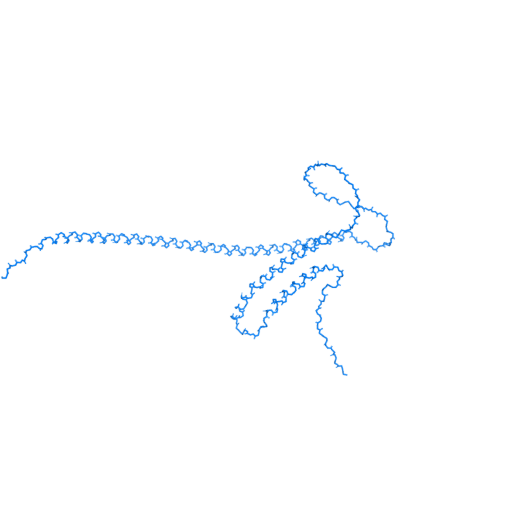221 ? 41.179 10.116 -66.726 1.00 54.44 221 GLU A O 1
ATOM 1723 N N . ARG A 1 222 ? 39.192 10.209 -65.739 1.00 55.31 222 ARG A N 1
ATOM 1724 C CA . ARG A 1 222 ? 38.550 9.318 -66.731 1.00 55.31 222 ARG A CA 1
ATOM 1725 C C . ARG A 1 222 ? 37.977 10.110 -67.912 1.00 55.31 222 ARG A C 1
ATOM 1727 O O . ARG A 1 222 ? 36.811 9.975 -68.271 1.00 55.31 222 ARG A O 1
ATOM 1734 N N . GLY A 1 223 ? 38.815 10.933 -68.530 1.00 56.28 223 GLY A N 1
ATOM 1735 C CA . GLY A 1 223 ? 38.556 11.554 -69.823 1.00 56.28 223 GLY A CA 1
ATOM 1736 C C . GLY A 1 223 ? 39.553 11.034 -70.853 1.00 56.28 223 GLY A C 1
ATOM 1737 O O . GLY A 1 223 ? 40.751 11.193 -70.676 1.00 56.28 223 GLY A O 1
ATOM 1738 N N . SER A 1 224 ? 39.048 10.473 -71.954 1.00 52.84 224 SER A N 1
ATOM 1739 C CA . SER A 1 224 ? 39.806 10.084 -73.156 1.00 52.84 224 SER A CA 1
ATOM 1740 C C . SER A 1 224 ? 40.477 8.699 -73.170 1.00 52.84 224 SER A C 1
ATOM 1742 O O . SER A 1 224 ? 41.679 8.556 -73.351 1.00 52.84 224 SER A O 1
ATOM 1744 N N . TRP A 1 225 ? 39.654 7.648 -73.134 1.00 56.56 225 TRP A N 1
ATOM 1745 C CA . TRP A 1 225 ? 39.934 6.429 -73.908 1.00 56.56 225 TRP A CA 1
ATOM 1746 C C . TRP A 1 225 ? 38.778 6.194 -74.888 1.00 56.56 225 TRP A C 1
ATOM 1748 O O . TRP A 1 225 ? 37.986 5.267 -74.743 1.00 56.56 225 TRP A O 1
ATOM 1758 N N . ARG A 1 226 ? 38.624 7.082 -75.878 1.00 52.19 226 ARG A N 1
ATOM 1759 C CA . ARG A 1 226 ? 37.856 6.777 -77.094 1.00 52.19 226 ARG A CA 1
ATOM 1760 C C . ARG A 1 226 ? 38.817 6.755 -78.274 1.00 52.19 226 ARG A C 1
ATOM 1762 O O . ARG A 1 226 ? 39.422 7.770 -78.587 1.00 52.19 226 ARG A O 1
ATOM 1769 N N . GLY A 1 227 ? 38.880 5.607 -78.944 1.00 49.41 227 GLY A N 1
ATOM 1770 C CA . GLY A 1 227 ? 39.312 5.517 -80.336 1.00 49.41 227 GLY A CA 1
ATOM 1771 C C . GLY A 1 227 ? 40.735 5.016 -80.556 1.00 49.41 227 GLY A C 1
ATOM 1772 O O . GLY A 1 227 ? 41.632 5.802 -80.844 1.00 49.41 227 GLY A O 1
ATOM 1773 N N . ARG A 1 228 ? 40.909 3.692 -80.522 1.00 47.28 228 ARG A N 1
ATOM 1774 C CA . ARG A 1 228 ? 41.782 2.996 -81.477 1.00 47.28 228 ARG A CA 1
ATOM 1775 C C . ARG A 1 228 ? 41.358 1.526 -81.580 1.00 47.28 228 ARG A C 1
ATOM 1777 O O . ARG A 1 228 ? 41.903 0.664 -80.901 1.00 47.28 228 ARG A O 1
ATOM 1784 N N . TRP A 1 229 ? 40.313 1.304 -82.368 1.00 49.06 229 TRP A N 1
ATOM 1785 C CA . TRP A 1 229 ? 40.131 0.078 -83.140 1.00 49.06 229 TRP A CA 1
ATOM 1786 C C . TRP A 1 229 ? 40.391 0.458 -84.591 1.00 49.06 229 TRP A C 1
ATOM 1788 O O . TRP A 1 229 ? 39.950 1.574 -84.959 1.00 49.06 229 TRP A O 1
#